Protein AF-A0A9W4WIU9-F1 (afdb_monomer)

Radius of gyration: 21.96 Å; Cα contacts (8 Å, |Δi|>4): 233; chains: 1; bounding box: 48×46×61 Å

Sequence (203 aa):
MKDLDLSEYPNLTKIDLGHNSRLTSLKLAHSNRITCISLFDTGIDNFSFMADTPYIQTIWFPQTGDIIDYNSGKVYIAKALRESCQENYKVRTIVRYCPAGNSIFTKPNPAETIDDQQSQINELSNISFPNNPYFIKLKRTLETQKQIVKSNETPQRYILNGKMEAYQTILSSSLADVELQHILNKQTEVLDLKEYLENLKLI

Secondary structure (DSSP, 8-state):
--EEE-TT-TT--EEE-TT-TT--EEE----S---EEE-TT------GGGGG-TT--EEE---GGGTSTHHHHHHHHHHHHHHHHTTT-----EEEPPPPS--------HHHHHHHHHHHHHHHHHHH-TT-HHHHHHHHHHHHHHHHHH---HHHHHHHHHHHHHHHHHHHHHHHHHHHHHHHHHHHHHHHHHHHHHHHTT-

Foldseek 3Di:
DAEDEPQVPQPDQEEEPAQAQNHAYYHYAQHARHQYYEQANYNHLAPLNLLSHQHHAEYEHYQCCVVPNNVVRVVSVVVNCCVNQPPDHPHNYPHDYDDDDDDDDPPPLQLVVLVVVLVVLVVCCVPPPVPDVLSVLVNVLSVLVNVLSVDPDPVSNVVSVVVNVVSVVVNVVVVVVVVVVVVVVVVVVVVVVVVVVVVVVVD

Mean predicted aligned error: 16.09 Å

Structure (mmCIF, N/CA/C/O backbone):
data_AF-A0A9W4WIU9-F1
#
_entry.id   AF-A0A9W4WIU9-F1
#
loop_
_atom_site.group_PDB
_atom_site.id
_atom_site.type_symbol
_atom_site.label_atom_id
_atom_site.label_alt_id
_atom_site.label_comp_id
_atom_site.label_asym_id
_atom_site.label_entity_id
_atom_site.label_seq_id
_atom_site.pdbx_PDB_ins_code
_atom_site.Cartn_x
_atom_site.Cartn_y
_atom_site.Cartn_z
_atom_site.occupancy
_atom_site.B_iso_or_equiv
_atom_site.auth_seq_id
_atom_site.auth_comp_id
_atom_site.auth_asym_id
_atom_site.auth_atom_id
_atom_site.pdbx_PDB_model_num
ATOM 1 N N . MET A 1 1 ? -11.516 -22.795 -3.942 1.00 80.00 1 MET A N 1
ATOM 2 C CA . MET A 1 1 ? -12.222 -22.167 -2.810 1.00 80.00 1 MET A CA 1
ATOM 3 C C . MET A 1 1 ? -12.649 -20.784 -3.265 1.00 80.00 1 MET A C 1
ATOM 5 O O . MET A 1 1 ? -11.819 -20.152 -3.900 1.00 80.00 1 MET A O 1
ATOM 9 N N . LYS A 1 2 ? -13.914 -20.389 -3.065 1.00 92.06 2 LYS A N 1
ATOM 10 C CA . LYS A 1 2 ? -14.423 -19.063 -3.476 1.00 92.06 2 LYS A CA 1
ATOM 11 C C . LYS A 1 2 ? -14.392 -18.055 -2.336 1.00 92.06 2 LYS A C 1
ATOM 13 O O . LYS A 1 2 ? -13.966 -16.925 -2.532 1.00 92.06 2 LYS A O 1
ATOM 18 N N . ASP A 1 3 ? -14.748 -18.516 -1.148 1.00 95.38 3 ASP A N 1
ATOM 19 C CA . ASP A 1 3 ? -14.830 -17.705 0.055 1.00 95.38 3 ASP A CA 1
ATOM 20 C C . ASP A 1 3 ? -13.914 -18.305 1.118 1.00 95.38 3 ASP A C 1
ATOM 22 O O . ASP A 1 3 ? -13.868 -19.529 1.282 1.00 95.38 3 ASP A O 1
ATOM 26 N N . LEU A 1 4 ? -13.172 -17.449 1.814 1.00 95.88 4 LEU A N 1
ATOM 27 C CA . LEU A 1 4 ? -12.332 -17.828 2.942 1.00 95.88 4 LEU A CA 1
ATOM 28 C C . LEU A 1 4 ? -12.675 -16.947 4.141 1.00 95.88 4 LEU A C 1
ATOM 30 O O . LEU A 1 4 ? -12.509 -15.729 4.086 1.00 95.88 4 LEU A O 1
ATOM 34 N N . ASP A 1 5 ? -13.129 -17.577 5.221 1.00 96.06 5 ASP A N 1
ATOM 35 C CA . ASP A 1 5 ? -13.357 -16.909 6.500 1.00 96.06 5 ASP A CA 1
ATOM 36 C C . ASP A 1 5 ? -12.226 -17.255 7.473 1.00 96.06 5 ASP A C 1
ATOM 38 O O . ASP A 1 5 ? -12.028 -18.419 7.827 1.00 96.06 5 ASP A O 1
ATOM 42 N N . LEU A 1 6 ? -11.462 -16.239 7.871 1.00 94.88 6 LEU A N 1
ATOM 43 C CA . LEU A 1 6 ? -10.401 -16.338 8.870 1.00 94.88 6 LEU A CA 1
ATOM 44 C C . LEU A 1 6 ? -10.780 -15.627 10.181 1.00 94.88 6 LEU A C 1
ATOM 46 O O . LEU A 1 6 ? -9.890 -15.317 10.977 1.00 94.88 6 LEU A O 1
ATOM 50 N N . SER A 1 7 ? -12.070 -15.358 10.430 1.00 94.44 7 SER A N 1
ATOM 51 C CA . SER A 1 7 ? -12.523 -14.657 11.642 1.00 94.44 7 SER A CA 1
ATOM 52 C C . SER A 1 7 ? -12.101 -15.338 12.943 1.00 94.44 7 SER A C 1
ATOM 54 O O . SER A 1 7 ? -11.782 -14.671 13.923 1.00 94.44 7 SER A O 1
ATOM 56 N N . GLU A 1 8 ? -12.011 -16.665 12.938 1.00 95.19 8 GLU A N 1
ATOM 57 C CA . GLU A 1 8 ? -11.659 -17.458 14.121 1.00 95.19 8 GLU A CA 1
ATOM 58 C C . GLU A 1 8 ? -10.149 -17.472 14.430 1.00 95.19 8 GLU A C 1
ATOM 60 O O . GLU A 1 8 ? -9.705 -18.131 15.371 1.00 95.19 8 GLU A O 1
ATOM 65 N N . TYR A 1 9 ? -9.335 -16.732 13.666 1.00 93.94 9 TYR A N 1
ATOM 66 C CA . TYR A 1 9 ? -7.878 -16.702 13.810 1.00 93.94 9 TYR A CA 1
ATOM 67 C C . TYR A 1 9 ? -7.349 -15.295 14.163 1.00 93.94 9 TYR A C 1
ATOM 69 O O . TYR A 1 9 ? -6.542 -14.724 13.423 1.00 93.94 9 TYR A O 1
ATOM 77 N N . PRO A 1 10 ? -7.710 -14.725 15.331 1.00 89.31 10 PRO A N 1
ATOM 78 C CA . PRO A 1 10 ? -7.363 -13.344 15.703 1.00 89.31 10 PRO A CA 1
ATOM 79 C C . PRO A 1 10 ? -5.851 -13.105 15.867 1.00 89.31 10 PRO A C 1
ATOM 81 O O . PRO A 1 10 ? -5.379 -11.968 15.858 1.00 89.31 10 PRO A O 1
ATOM 84 N N . ASN A 1 11 ? -5.075 -14.183 16.011 1.00 92.12 11 ASN A N 1
ATOM 85 C CA . ASN A 1 11 ? -3.631 -14.142 16.227 1.00 92.12 11 ASN A CA 1
ATOM 86 C C . ASN A 1 11 ? -2.795 -14.130 14.939 1.00 92.12 11 ASN A C 1
ATOM 88 O O . ASN A 1 11 ? -1.564 -14.128 15.029 1.00 92.12 11 ASN A O 1
ATOM 92 N N . LEU A 1 12 ? -3.426 -14.133 13.761 1.00 94.69 12 LEU A N 1
ATOM 93 C CA . LEU A 1 12 ? -2.707 -14.044 12.494 1.00 94.69 12 LEU A CA 1
ATOM 94 C C . LEU A 1 12 ? -1.930 -12.731 12.402 1.00 94.69 12 LEU A C 1
ATOM 96 O O . LEU A 1 12 ? -2.422 -11.655 12.732 1.00 94.69 12 LEU A O 1
ATOM 100 N N . THR A 1 13 ? -0.691 -12.832 11.934 1.00 93.44 13 THR A N 1
ATOM 101 C CA . THR A 1 13 ? 0.189 -11.675 11.717 1.00 93.44 13 THR A CA 1
ATOM 102 C C . THR A 1 13 ? 0.490 -11.446 10.242 1.00 93.44 13 THR A C 1
ATOM 104 O O . THR A 1 13 ? 0.769 -10.317 9.829 1.00 93.44 13 THR A O 1
ATOM 107 N N . LYS A 1 14 ? 0.425 -12.518 9.446 1.00 94.25 14 LYS A N 1
ATOM 108 C CA . LYS A 1 14 ? 0.669 -12.538 8.008 1.00 94.25 14 LYS A CA 1
ATOM 109 C C . LYS A 1 14 ? -0.327 -13.475 7.346 1.00 94.25 14 LYS A C 1
ATOM 111 O O . LYS A 1 14 ? -0.597 -14.551 7.875 1.00 94.25 14 LYS A O 1
ATOM 116 N N . ILE A 1 15 ? -0.830 -13.061 6.193 1.00 94.31 15 ILE A N 1
ATOM 117 C CA . ILE A 1 15 ? -1.754 -13.838 5.375 1.00 94.31 15 ILE A CA 1
ATOM 118 C C . ILE A 1 15 ? -1.176 -13.887 3.966 1.00 94.31 15 ILE A C 1
ATOM 120 O O . ILE A 1 15 ? -0.908 -12.841 3.376 1.00 94.31 15 ILE A O 1
ATOM 124 N N . ASP A 1 16 ? -0.968 -15.091 3.443 1.00 94.56 16 ASP A N 1
ATOM 125 C CA . ASP A 1 16 ? -0.573 -15.293 2.053 1.00 94.56 16 ASP A CA 1
ATOM 126 C C . ASP A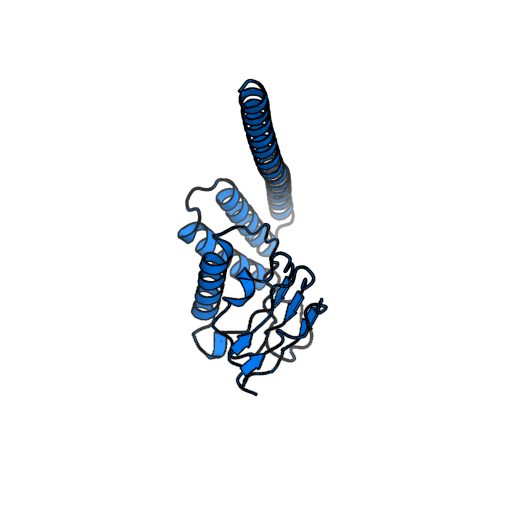 1 16 ? -1.620 -16.145 1.349 1.00 94.56 16 ASP A C 1
ATOM 128 O O . ASP A 1 16 ? -1.798 -17.324 1.653 1.00 94.56 16 ASP A O 1
ATOM 132 N N . LEU A 1 17 ? -2.355 -15.497 0.454 1.00 93.62 17 LEU A N 1
ATOM 133 C CA . LEU A 1 17 ? -3.398 -16.092 -0.370 1.00 93.62 17 LEU A CA 1
ATOM 134 C C . LEU A 1 17 ? -3.028 -15.993 -1.848 1.00 93.62 17 LEU A C 1
ATOM 136 O O . LEU A 1 17 ? -3.900 -16.158 -2.701 1.00 93.62 17 LEU A O 1
ATOM 140 N N . GLY A 1 18 ? -1.750 -15.747 -2.151 1.00 87.25 18 GLY A N 1
ATOM 141 C CA . GLY A 1 18 ? -1.246 -15.667 -3.511 1.00 87.25 18 GLY A CA 1
ATOM 142 C C . GLY A 1 18 ? -1.628 -16.888 -4.353 1.00 87.25 18 GLY A C 1
ATOM 143 O O . GLY A 1 18 ? -1.721 -18.002 -3.833 1.00 87.25 18 GLY A O 1
ATOM 144 N N . HIS A 1 19 ? -1.836 -16.682 -5.654 1.00 86.06 19 HIS A N 1
ATOM 145 C CA . HIS A 1 19 ? -2.128 -17.746 -6.627 1.00 86.06 19 HIS A CA 1
ATOM 146 C C . HIS A 1 19 ? -3.423 -18.527 -6.359 1.00 86.06 19 HIS A C 1
ATOM 148 O O . HIS A 1 19 ? -3.573 -19.682 -6.764 1.00 86.06 19 HIS A O 1
ATOM 154 N N . ASN A 1 20 ? -4.387 -17.896 -5.686 1.00 89.56 20 ASN A N 1
ATOM 155 C CA . ASN A 1 20 ? -5.725 -18.442 -5.494 1.00 89.56 20 ASN A CA 1
ATOM 156 C C . ASN A 1 20 ? -6.730 -17.715 -6.389 1.00 89.56 20 ASN A C 1
ATOM 158 O O . ASN A 1 20 ? -7.646 -17.058 -5.900 1.00 89.56 20 ASN A O 1
ATOM 162 N N . SER A 1 21 ? -6.615 -17.898 -7.705 1.00 87.75 21 SER A N 1
ATOM 163 C CA . SER A 1 21 ? -7.453 -17.216 -8.709 1.00 87.75 21 SER A CA 1
ATOM 164 C C . SER A 1 21 ? -8.958 -17.467 -8.553 1.00 87.75 21 SER A C 1
ATOM 166 O O . SER A 1 21 ? -9.791 -16.704 -9.031 1.00 87.75 21 SER A O 1
ATOM 168 N N . ARG A 1 22 ? -9.332 -18.544 -7.851 1.00 89.62 22 ARG A N 1
ATOM 169 C CA . ARG A 1 22 ? -10.729 -18.882 -7.545 1.00 89.62 22 ARG A CA 1
ATOM 170 C C . ARG A 1 22 ? -11.276 -18.178 -6.305 1.00 89.62 22 ARG A C 1
ATOM 172 O O . ARG A 1 22 ? -12.487 -18.239 -6.113 1.00 89.62 22 ARG A O 1
ATOM 179 N N . LEU A 1 23 ? -10.413 -17.602 -5.466 1.00 92.94 23 LEU A N 1
ATOM 180 C CA . LEU A 1 23 ? -10.790 -16.913 -4.237 1.00 92.94 23 LEU A CA 1
ATOM 181 C C . LEU A 1 23 ? -11.284 -15.511 -4.584 1.00 92.94 23 LEU A C 1
ATOM 183 O O . LEU A 1 23 ? -10.528 -14.710 -5.121 1.00 92.94 23 LEU A O 1
ATOM 187 N N . THR A 1 24 ? -12.544 -15.237 -4.276 1.00 91.38 24 THR A N 1
ATOM 188 C CA . THR A 1 24 ? -13.236 -13.981 -4.594 1.00 91.38 24 THR A CA 1
ATOM 189 C C . THR A 1 24 ? -13.646 -13.207 -3.348 1.00 91.38 24 THR A C 1
ATOM 191 O O . THR A 1 24 ? -13.974 -12.032 -3.440 1.00 91.38 24 THR A O 1
ATOM 194 N N . SER A 1 25 ? -13.623 -13.844 -2.175 1.00 92.62 25 SER A N 1
ATOM 195 C CA . SER A 1 25 ? -14.010 -13.222 -0.910 1.00 92.62 25 SER A CA 1
ATOM 196 C C . SER A 1 25 ? -13.074 -13.639 0.219 1.00 92.62 25 SER A C 1
ATOM 198 O O . SER A 1 25 ? -12.739 -14.819 0.365 1.00 92.62 25 SER A O 1
ATOM 200 N N . LEU A 1 26 ? -12.677 -12.660 1.030 1.00 94.19 26 LEU A N 1
ATOM 201 C CA . LEU A 1 26 ? -11.892 -12.842 2.243 1.00 94.19 26 LEU A CA 1
ATOM 202 C C . LEU A 1 26 ? -12.586 -12.120 3.391 1.00 94.19 26 LEU A C 1
ATOM 204 O O . LEU A 1 26 ? -12.799 -10.909 3.335 1.00 94.19 26 LEU A O 1
ATOM 208 N N . LYS A 1 27 ? -12.878 -12.861 4.456 1.00 94.62 27 LYS A N 1
ATOM 209 C CA . LYS A 1 27 ? -13.379 -12.304 5.706 1.00 94.62 27 LYS A CA 1
ATOM 210 C C . LYS A 1 27 ? -12.324 -12.464 6.789 1.00 94.62 27 LYS A C 1
ATOM 212 O O . LYS A 1 27 ? -11.775 -13.546 6.985 1.00 94.62 27 LYS A O 1
ATOM 217 N N . LEU A 1 28 ? -12.029 -11.363 7.469 1.00 92.50 28 LEU A N 1
ATOM 218 C CA . LEU A 1 28 ? -11.101 -11.300 8.592 1.00 92.50 28 LEU A CA 1
ATOM 219 C C . LEU A 1 28 ? -11.876 -10.824 9.817 1.00 92.50 28 LEU A C 1
ATOM 221 O O . LEU A 1 28 ? -12.809 -10.034 9.693 1.00 92.50 28 LEU A O 1
ATOM 225 N N . ALA A 1 29 ? -11.494 -11.295 11.000 1.00 87.81 29 ALA A N 1
ATOM 226 C CA . ALA A 1 29 ? -11.927 -10.645 12.228 1.00 87.81 29 ALA A CA 1
ATOM 227 C C . ALA A 1 29 ? -11.155 -9.343 12.423 1.00 87.81 29 ALA A C 1
ATOM 229 O O . ALA A 1 29 ? -10.060 -9.166 11.877 1.00 87.81 29 ALA A O 1
ATOM 230 N N . HIS A 1 30 ? -11.698 -8.481 13.283 1.00 88.19 30 HIS A N 1
ATOM 231 C CA . HIS A 1 30 ? -10.956 -7.345 13.795 1.00 88.19 30 HIS A CA 1
ATOM 232 C C . HIS A 1 30 ? -9.607 -7.814 14.346 1.00 88.19 30 HIS A C 1
ATOM 234 O O . HIS A 1 30 ? -9.548 -8.603 15.294 1.00 88.19 30 HIS A O 1
ATOM 240 N N . SER A 1 31 ? -8.516 -7.357 13.735 1.00 85.94 31 SER A N 1
ATOM 241 C CA . SER A 1 31 ? -7.174 -7.777 14.121 1.00 85.94 31 SER A CA 1
ATOM 242 C C . SER A 1 31 ? -6.214 -6.609 14.098 1.00 85.94 31 SER A C 1
ATOM 244 O O . SER A 1 31 ? -5.983 -5.961 13.077 1.00 85.94 31 SER A O 1
ATOM 246 N N . ASN A 1 32 ? -5.572 -6.399 15.242 1.00 87.56 32 ASN A N 1
ATOM 247 C CA . ASN A 1 32 ? -4.504 -5.426 15.386 1.00 87.56 32 ASN A CA 1
ATOM 248 C C . ASN A 1 32 ? -3.105 -6.000 15.096 1.00 87.56 32 ASN A C 1
ATOM 250 O O . ASN A 1 32 ? -2.107 -5.302 15.264 1.00 87.56 32 ASN A O 1
ATOM 254 N N . ARG A 1 33 ? -3.016 -7.276 14.696 1.00 89.56 33 ARG A N 1
ATOM 255 C CA . ARG A 1 33 ? -1.741 -7.998 14.551 1.00 89.56 33 ARG A CA 1
ATOM 256 C C . ARG A 1 33 ? -1.345 -8.247 13.102 1.00 89.56 33 ARG A C 1
ATOM 258 O O . ARG A 1 33 ? -0.163 -8.476 12.836 1.00 89.56 33 ARG A O 1
ATOM 265 N N . ILE A 1 34 ? -2.304 -8.214 12.178 1.00 92.94 34 ILE A N 1
ATOM 266 C CA . ILE A 1 34 ? -2.042 -8.432 10.757 1.00 92.94 34 ILE A 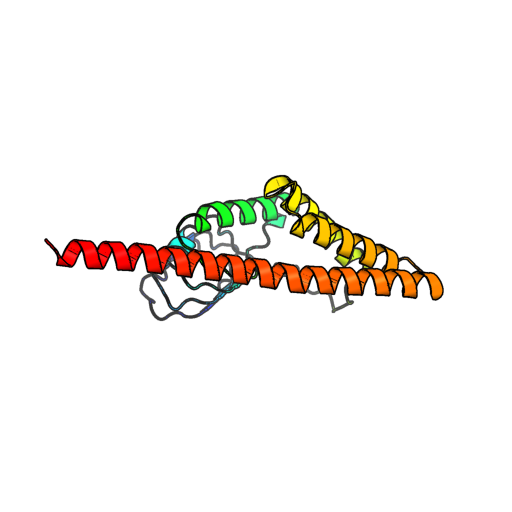CA 1
ATOM 267 C C . ILE A 1 34 ? -1.263 -7.236 10.215 1.00 92.94 34 ILE A C 1
ATOM 269 O O . ILE A 1 34 ? -1.752 -6.111 10.187 1.00 92.94 34 ILE A O 1
ATOM 273 N N . THR A 1 35 ? -0.037 -7.498 9.773 1.00 89.69 35 THR A N 1
ATOM 274 C CA . THR A 1 35 ? 0.865 -6.475 9.221 1.00 89.69 35 THR A CA 1
ATOM 275 C C . THR A 1 35 ? 1.111 -6.656 7.726 1.00 89.69 35 THR A C 1
ATOM 277 O O . THR A 1 35 ? 1.501 -5.702 7.052 1.00 89.69 35 THR A O 1
ATOM 280 N N . CYS A 1 36 ? 0.867 -7.857 7.193 1.00 90.38 36 CYS A N 1
ATOM 281 C CA . CYS A 1 36 ? 1.107 -8.195 5.794 1.00 90.38 36 CYS A CA 1
ATOM 282 C C . CYS A 1 36 ? -0.010 -9.082 5.236 1.00 90.38 36 CYS A C 1
ATOM 284 O O . CYS A 1 36 ? -0.328 -10.112 5.838 1.00 90.38 36 CYS A O 1
ATOM 286 N N . ILE A 1 37 ? -0.544 -8.712 4.070 1.00 92.56 37 ILE A N 1
ATOM 287 C CA . ILE A 1 37 ? -1.484 -9.534 3.302 1.00 92.56 37 ILE A CA 1
ATOM 288 C C . ILE A 1 37 ? -1.005 -9.634 1.851 1.00 92.56 37 ILE A C 1
ATOM 290 O O . ILE A 1 37 ? -0.752 -8.621 1.198 1.00 92.56 37 ILE A O 1
ATOM 294 N N . SER A 1 38 ? -0.885 -10.856 1.342 1.00 92.06 38 SER A N 1
ATOM 295 C CA . SER A 1 38 ? -0.623 -11.138 -0.068 1.00 92.06 38 SER A CA 1
ATOM 296 C C . SER A 1 38 ? -1.883 -11.683 -0.735 1.00 92.06 38 SER A C 1
ATOM 298 O O . SER A 1 38 ? -2.394 -12.727 -0.336 1.00 92.06 38 SER A O 1
ATOM 300 N N . LEU A 1 39 ? -2.392 -10.947 -1.726 1.00 89.88 39 LEU A N 1
ATOM 301 C CA . LEU A 1 39 ? -3.595 -11.247 -2.514 1.00 89.88 39 LEU A CA 1
ATOM 302 C C . LEU A 1 39 ? -3.279 -11.346 -4.015 1.00 89.88 39 LEU A C 1
ATOM 304 O O . LEU A 1 39 ? -4.178 -11.218 -4.847 1.00 89.88 39 LEU A O 1
ATOM 308 N N . PHE A 1 40 ? -2.005 -11.522 -4.377 1.00 85.31 40 PHE A N 1
ATOM 309 C CA . PHE A 1 40 ? -1.591 -11.636 -5.773 1.00 85.31 40 PHE A CA 1
ATOM 310 C C . PHE A 1 40 ? -2.327 -12.793 -6.468 1.00 85.31 40 PHE A C 1
ATOM 312 O O . PHE A 1 40 ? -2.440 -13.873 -5.896 1.00 85.31 40 PHE A O 1
ATOM 319 N N . ASP A 1 41 ? -2.801 -12.588 -7.701 1.00 84.56 41 ASP A N 1
ATOM 320 C CA . ASP A 1 41 ? -3.507 -13.625 -8.475 1.00 84.56 41 ASP A CA 1
ATOM 321 C C . ASP A 1 41 ? -4.705 -14.235 -7.706 1.00 84.56 41 ASP A C 1
ATOM 323 O O . ASP A 1 41 ? -4.908 -15.447 -7.644 1.00 84.56 41 ASP A O 1
ATOM 327 N N . THR A 1 42 ? -5.482 -13.364 -7.053 1.00 88.56 42 THR A N 1
ATOM 328 C CA . THR A 1 42 ? -6.805 -13.672 -6.491 1.00 88.56 42 THR A CA 1
ATOM 329 C C . THR A 1 42 ? -7.886 -12.924 -7.269 1.00 88.56 42 THR A C 1
ATOM 331 O O . THR A 1 42 ? -7.609 -11.930 -7.937 1.00 88.56 42 THR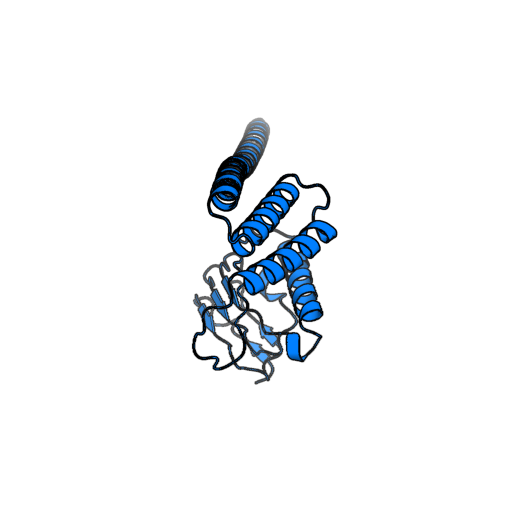 A O 1
ATOM 334 N N . GLY A 1 43 ? -9.130 -13.386 -7.169 1.00 86.19 43 GLY A N 1
ATOM 335 C CA . GLY A 1 43 ? -10.306 -12.696 -7.701 1.00 86.19 43 GLY A CA 1
ATOM 336 C C . GLY A 1 43 ? -10.980 -11.768 -6.687 1.00 86.19 43 GLY A C 1
ATOM 337 O O . GLY A 1 43 ? -12.155 -11.463 -6.857 1.00 86.19 43 GLY A O 1
ATOM 338 N N . ILE A 1 44 ? -10.293 -11.389 -5.602 1.00 87.81 44 ILE A N 1
ATOM 339 C CA . ILE A 1 44 ? -10.843 -10.502 -4.570 1.00 87.81 44 ILE A CA 1
ATOM 340 C C . ILE A 1 44 ? -10.869 -9.071 -5.107 1.00 87.81 44 ILE A C 1
ATOM 342 O O . ILE A 1 44 ? -9.828 -8.495 -5.426 1.00 87.81 44 ILE A O 1
ATOM 346 N N . ASP A 1 45 ? -12.064 -8.497 -5.162 1.00 83.69 45 ASP A N 1
ATOM 347 C CA . ASP A 1 45 ? -12.324 -7.129 -5.604 1.00 83.69 45 ASP A CA 1
ATOM 348 C C . ASP A 1 45 ? -12.847 -6.236 -4.459 1.00 83.69 45 ASP A C 1
ATOM 350 O O . ASP A 1 45 ? -12.613 -5.028 -4.443 1.00 83.69 45 ASP A O 1
ATOM 354 N N . ASN A 1 46 ? -13.460 -6.831 -3.435 1.00 84.94 46 ASN A N 1
ATOM 355 C CA . ASN A 1 46 ? -13.898 -6.146 -2.227 1.00 84.94 46 ASN A CA 1
ATOM 356 C C . ASN A 1 46 ? -12.824 -6.171 -1.123 1.00 84.94 46 ASN A C 1
ATOM 358 O O . ASN A 1 46 ? -12.445 -7.228 -0.615 1.00 84.94 46 ASN A O 1
ATOM 362 N N . PHE A 1 47 ? -12.386 -4.983 -0.701 1.00 87.00 47 PHE A N 1
ATOM 363 C CA . PHE A 1 47 ? -11.370 -4.788 0.336 1.00 87.00 47 PHE A CA 1
ATOM 364 C C . PHE A 1 47 ? -11.932 -4.239 1.657 1.00 87.00 47 PHE A C 1
ATOM 366 O O . PHE A 1 47 ? -11.181 -3.696 2.464 1.00 87.00 47 PHE A O 1
ATOM 373 N N . SER A 1 48 ? -13.234 -4.394 1.922 1.00 85.81 48 SER A N 1
ATOM 374 C CA . SER A 1 48 ? -13.873 -3.879 3.144 1.00 85.81 48 SER A CA 1
ATOM 375 C C . SER A 1 48 ? -13.244 -4.410 4.436 1.00 85.81 48 SER A C 1
ATOM 377 O O . SER A 1 48 ? -13.251 -3.709 5.444 1.00 85.81 48 SER A O 1
ATOM 379 N N . PHE A 1 49 ? -12.634 -5.604 4.406 1.00 87.06 49 PHE A N 1
ATOM 380 C CA . PHE A 1 49 ? -11.895 -6.165 5.546 1.00 87.06 49 PHE A CA 1
ATOM 381 C C . PHE A 1 49 ? -10.756 -5.251 6.024 1.00 87.06 49 PHE A C 1
ATOM 383 O O . PHE A 1 49 ? -10.318 -5.373 7.165 1.00 87.06 49 PHE A O 1
ATOM 390 N N . MET A 1 50 ? -10.267 -4.336 5.176 1.00 86.62 50 MET A N 1
ATOM 391 C CA . MET A 1 50 ? -9.216 -3.397 5.556 1.00 86.62 50 MET A CA 1
ATOM 392 C C . MET A 1 50 ? -9.651 -2.490 6.705 1.00 86.62 50 MET A C 1
ATOM 394 O O . MET A 1 50 ? -8.803 -2.160 7.529 1.00 86.62 50 MET A O 1
ATOM 398 N N . ALA A 1 51 ? -10.943 -2.150 6.802 1.00 83.38 51 ALA A N 1
ATOM 399 C CA . ALA A 1 51 ? -11.489 -1.324 7.878 1.00 83.38 51 ALA A CA 1
ATOM 400 C C . ALA A 1 51 ? -11.316 -1.971 9.264 1.00 83.38 51 ALA A C 1
ATOM 402 O O . ALA A 1 51 ? -11.093 -1.269 10.252 1.00 83.38 51 ALA A O 1
ATOM 403 N N . ASP A 1 52 ? -11.308 -3.304 9.318 1.00 84.94 52 ASP A N 1
ATOM 404 C CA . ASP A 1 52 ? -11.171 -4.094 10.543 1.00 84.94 52 ASP A CA 1
ATOM 405 C C . ASP A 1 52 ? -9.710 -4.427 10.898 1.00 84.94 52 ASP A C 1
ATOM 407 O O . ASP A 1 52 ? -9.435 -5.072 11.913 1.00 84.94 52 ASP A O 1
ATOM 411 N N . THR A 1 53 ? -8.743 -3.977 10.092 1.00 87.12 53 THR A N 1
ATOM 412 C CA . THR A 1 53 ? -7.322 -4.338 10.234 1.00 87.12 53 THR A CA 1
ATOM 413 C C . THR A 1 53 ? -6.390 -3.111 10.284 1.00 87.12 53 THR A C 1
ATOM 415 O O . THR A 1 53 ? -5.600 -2.893 9.360 1.00 87.12 53 THR A O 1
ATOM 418 N N . PRO A 1 54 ? -6.414 -2.324 11.388 1.00 83.38 54 PRO A N 1
ATOM 419 C CA . PRO A 1 54 ? -5.765 -1.006 11.531 1.00 83.38 54 PRO A CA 1
ATOM 420 C C . PRO A 1 54 ? -4.276 -0.907 11.213 1.00 83.38 54 PRO A C 1
ATOM 422 O O . PRO A 1 54 ? -3.763 0.176 10.925 1.00 83.38 54 PRO A O 1
ATOM 425 N N . TYR A 1 55 ? -3.568 -2.029 11.283 1.00 85.88 55 TYR A N 1
ATOM 426 C CA . TYR A 1 55 ? -2.110 -2.060 11.307 1.00 85.88 55 TYR A CA 1
ATOM 427 C C . TYR A 1 55 ? -1.488 -2.756 10.101 1.00 85.88 55 TYR A C 1
ATOM 429 O O . TYR A 1 55 ? -0.298 -3.081 10.142 1.00 85.88 55 TYR A O 1
ATOM 437 N N . ILE A 1 56 ? -2.243 -2.960 9.017 1.00 86.00 56 ILE A N 1
ATOM 438 C CA . ILE A 1 56 ? -1.638 -3.472 7.790 1.00 86.00 56 ILE A CA 1
ATOM 439 C C . ILE A 1 56 ? -0.606 -2.464 7.270 1.00 86.00 56 ILE A C 1
ATOM 441 O O . ILE A 1 56 ? -0.898 -1.293 7.034 1.00 86.00 56 ILE A O 1
ATOM 445 N N . GLN A 1 57 ? 0.621 -2.944 7.079 1.00 84.69 57 GLN A N 1
ATOM 446 C CA . GLN A 1 57 ? 1.747 -2.161 6.568 1.00 84.69 57 GLN A CA 1
ATOM 447 C C . GLN A 1 57 ? 2.024 -2.475 5.098 1.00 84.69 57 GLN A C 1
ATOM 449 O O . GLN A 1 57 ? 2.499 -1.628 4.347 1.00 84.69 57 GLN A O 1
ATOM 454 N N . THR A 1 58 ? 1.793 -3.718 4.673 1.00 83.19 58 THR A N 1
ATOM 455 C CA . THR A 1 58 ? 2.078 -4.162 3.304 1.00 83.19 58 THR A CA 1
ATOM 456 C C . THR A 1 58 ? 0.912 -4.964 2.750 1.00 83.19 58 THR A C 1
ATOM 458 O O . THR A 1 58 ? 0.468 -5.927 3.376 1.00 83.19 58 THR A O 1
ATOM 461 N N . ILE A 1 59 ? 0.456 -4.582 1.555 1.00 86.44 59 ILE A N 1
ATOM 462 C CA . ILE A 1 59 ? -0.539 -5.329 0.786 1.00 86.44 59 ILE A CA 1
ATOM 463 C C . ILE A 1 59 ? 0.001 -5.563 -0.617 1.00 86.44 59 ILE A C 1
ATOM 465 O O . ILE A 1 59 ? 0.415 -4.622 -1.301 1.00 86.44 59 ILE A O 1
ATOM 469 N N . TRP A 1 60 ? -0.022 -6.824 -1.035 1.00 85.88 60 TRP A N 1
ATOM 470 C CA . TRP A 1 60 ? 0.254 -7.226 -2.409 1.00 85.88 60 TRP A CA 1
ATOM 471 C C . TRP A 1 60 ? -1.085 -7.456 -3.089 1.00 85.88 60 TRP A C 1
ATOM 473 O O . TRP A 1 60 ? -1.804 -8.386 -2.732 1.00 85.88 60 TRP A O 1
ATOM 483 N N . PHE A 1 61 ? -1.446 -6.580 -4.019 1.00 82.69 61 PHE A N 1
ATOM 484 C CA . PHE A 1 61 ? -2.735 -6.656 -4.695 1.00 82.69 61 PHE A CA 1
ATOM 485 C C . PHE A 1 61 ? -2.721 -7.678 -5.836 1.00 82.69 61 PHE A C 1
ATOM 487 O O . PHE A 1 61 ? -1.654 -7.943 -6.407 1.00 82.69 61 PHE A O 1
ATOM 494 N N . PRO A 1 62 ? -3.893 -8.233 -6.196 1.00 72.25 62 PRO A N 1
ATOM 495 C CA . PRO A 1 62 ? -4.030 -9.010 -7.415 1.00 72.25 62 PRO A CA 1
ATOM 496 C C . PRO A 1 62 ? -3.608 -8.177 -8.624 1.00 72.25 62 PRO A C 1
ATOM 498 O O . PRO A 1 62 ? -3.833 -6.966 -8.691 1.00 72.25 62 PRO A O 1
ATOM 501 N N . GLN A 1 63 ? -2.978 -8.838 -9.592 1.00 68.69 63 GLN A N 1
ATOM 502 C CA . GLN A 1 63 ? -2.687 -8.236 -10.881 1.00 68.69 63 GLN A CA 1
ATOM 503 C C . GLN A 1 63 ? -4.003 -8.171 -11.659 1.00 68.69 63 GLN A C 1
ATOM 505 O O . GLN A 1 63 ? -4.368 -9.084 -12.384 1.00 68.69 63 GLN A O 1
ATOM 510 N N . THR A 1 64 ? -4.751 -7.086 -11.476 1.00 57.91 64 THR A N 1
ATOM 511 C CA . THR A 1 64 ? -6.065 -6.876 -12.107 1.00 57.91 64 THR A CA 1
ATOM 512 C C . THR A 1 64 ? -6.004 -6.725 -13.628 1.00 57.91 64 THR A C 1
ATOM 5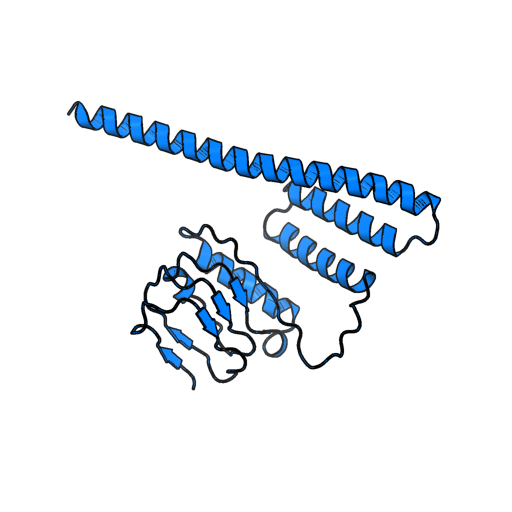14 O O . THR A 1 64 ? -7.053 -6.720 -14.265 1.00 57.91 64 THR A O 1
ATOM 517 N N . GLY A 1 65 ? -4.799 -6.649 -14.208 1.00 50.03 65 GLY A N 1
ATOM 518 C CA . GLY A 1 65 ? -4.572 -6.445 -15.640 1.00 50.03 65 GLY A CA 1
ATOM 519 C C . GLY A 1 65 ? -5.176 -7.508 -16.561 1.00 50.03 65 GLY A C 1
ATOM 520 O O . GLY A 1 65 ? -5.382 -7.208 -17.732 1.00 50.03 65 GLY A O 1
ATOM 521 N N . ASP A 1 66 ? -5.519 -8.690 -16.041 1.00 47.34 66 ASP A N 1
ATOM 522 C CA . ASP A 1 66 ? -6.183 -9.742 -16.825 1.00 47.34 66 ASP A CA 1
ATOM 523 C C . ASP A 1 66 ? -7.721 -9.604 -16.844 1.00 47.34 66 ASP A C 1
ATOM 525 O O . ASP A 1 66 ? -8.382 -10.170 -17.713 1.00 47.34 66 ASP A O 1
ATOM 529 N N . ILE A 1 67 ? -8.311 -8.849 -15.906 1.00 53.06 67 ILE A N 1
ATOM 530 C CA . ILE A 1 67 ? -9.775 -8.711 -15.739 1.00 53.06 67 ILE A CA 1
ATOM 531 C C . ILE A 1 67 ? -10.282 -7.391 -16.338 1.00 53.06 67 ILE A C 1
ATOM 533 O O . ILE A 1 67 ? -11.376 -7.313 -16.893 1.00 53.06 67 ILE A O 1
ATOM 537 N N . ILE A 1 68 ? -9.474 -6.344 -16.231 1.00 53.25 68 ILE A N 1
ATOM 538 C CA . ILE A 1 68 ? -9.720 -4.994 -16.732 1.00 53.25 68 ILE A CA 1
ATOM 539 C C . ILE A 1 68 ? -8.342 -4.474 -17.112 1.00 53.25 68 ILE A C 1
ATOM 541 O O . ILE A 1 68 ? -7.443 -4.575 -16.283 1.00 53.25 68 ILE A O 1
ATOM 545 N N . ASP A 1 69 ? -8.179 -3.973 -18.342 1.00 64.00 69 ASP A N 1
ATOM 546 C CA . ASP A 1 69 ? -6.929 -3.406 -18.883 1.00 64.00 69 ASP A CA 1
ATOM 547 C C . ASP A 1 69 ? -5.988 -2.861 -17.787 1.00 64.00 69 ASP A C 1
ATOM 549 O O . ASP A 1 69 ? -6.440 -2.170 -16.875 1.00 64.00 69 ASP A O 1
ATOM 553 N N . TYR A 1 70 ? -4.688 -3.157 -17.870 1.00 59.12 70 TYR A N 1
ATOM 554 C CA . TYR A 1 70 ? -3.679 -2.923 -16.825 1.00 59.12 70 TYR A CA 1
ATOM 555 C C . TYR A 1 70 ? -3.801 -1.568 -16.099 1.00 59.12 70 TYR A C 1
ATOM 557 O O . TYR A 1 70 ? -3.651 -1.500 -14.875 1.00 59.12 70 TYR A O 1
ATOM 565 N N . ASN A 1 71 ? -4.128 -0.496 -16.825 1.00 61.56 71 ASN A N 1
ATOM 566 C CA . ASN A 1 71 ? -4.340 0.837 -16.253 1.00 61.56 71 ASN A CA 1
ATOM 567 C C . ASN A 1 71 ? -5.643 0.940 -15.438 1.00 61.56 71 ASN A C 1
ATOM 569 O O . ASN A 1 71 ? -5.656 1.491 -14.336 1.00 61.56 71 ASN A O 1
ATOM 573 N N . SER A 1 72 ? -6.725 0.341 -15.927 1.00 63.28 72 SER A N 1
ATOM 574 C CA . SER A 1 72 ? -8.026 0.258 -15.249 1.00 63.28 72 SER A CA 1
ATOM 575 C C . SER A 1 72 ? -7.941 -0.521 -13.931 1.00 63.28 72 SER A C 1
ATOM 577 O O . SER A 1 72 ? -8.548 -0.123 -12.934 1.00 63.28 72 SER A O 1
ATOM 579 N N . GLY A 1 73 ? -7.129 -1.583 -13.888 1.00 66.88 73 GLY A N 1
ATOM 580 C CA . GLY A 1 73 ? -6.877 -2.356 -12.671 1.00 66.88 73 GLY A CA 1
ATOM 581 C C . GLY A 1 73 ? -6.216 -1.544 -11.549 1.00 66.88 73 GLY A C 1
ATOM 582 O O . GLY A 1 73 ? -6.622 -1.639 -10.387 1.00 66.88 73 GLY A O 1
ATOM 583 N N . LYS A 1 74 ? -5.248 -0.683 -11.891 1.00 64.88 74 LYS A N 1
ATOM 584 C CA . LYS A 1 74 ? -4.596 0.223 -10.927 1.00 64.88 74 LYS A CA 1
ATOM 585 C C . LYS A 1 74 ? -5.553 1.284 -10.394 1.00 64.88 74 LYS A C 1
ATOM 587 O O . LYS A 1 74 ? -5.569 1.539 -9.190 1.00 64.88 74 LYS A O 1
ATOM 592 N N . VAL A 1 75 ? -6.360 1.885 -11.273 1.00 65.06 75 VAL A N 1
ATOM 593 C CA . VAL A 1 75 ? -7.359 2.900 -10.896 1.00 65.06 75 VAL A CA 1
ATOM 594 C C . VAL A 1 75 ? -8.398 2.310 -9.943 1.00 65.06 75 VAL A C 1
ATOM 596 O O . VAL A 1 75 ? -8.747 2.947 -8.948 1.00 65.06 75 VAL A O 1
ATOM 599 N N . TYR A 1 76 ? -8.842 1.077 -10.199 1.00 69.75 76 TYR A N 1
ATOM 600 C CA . TYR A 1 76 ? -9.764 0.361 -9.323 1.00 69.75 76 TYR A CA 1
ATOM 601 C C . TYR A 1 76 ? -9.181 0.149 -7.920 1.00 69.75 76 TYR A C 1
ATOM 603 O O . TYR A 1 76 ? -9.798 0.547 -6.933 1.00 69.75 76 TYR A O 1
ATOM 611 N N . ILE A 1 77 ? -7.959 -0.391 -7.827 1.00 71.69 77 ILE A N 1
ATOM 612 C CA . ILE A 1 77 ? -7.274 -0.616 -6.543 1.00 71.69 77 ILE A CA 1
ATOM 613 C C . ILE A 1 77 ? -7.074 0.705 -5.791 1.00 71.69 77 ILE A C 1
ATOM 615 O O . ILE A 1 77 ? -7.332 0.781 -4.591 1.00 71.69 77 ILE A O 1
ATOM 619 N N . ALA A 1 78 ? -6.657 1.767 -6.485 1.00 68.94 78 ALA A N 1
ATOM 620 C CA . ALA A 1 78 ? -6.466 3.083 -5.881 1.00 68.94 78 ALA A CA 1
ATOM 621 C C . ALA A 1 78 ? -7.778 3.671 -5.335 1.00 68.94 78 ALA A C 1
ATOM 623 O O . ALA A 1 78 ? -7.783 4.275 -4.260 1.00 68.94 78 ALA A O 1
ATOM 624 N N . LYS A 1 79 ? -8.892 3.484 -6.053 1.00 70.25 79 LYS A N 1
ATOM 625 C CA . LYS A 1 79 ? -10.223 3.908 -5.608 1.00 70.25 79 LYS A CA 1
ATOM 626 C C . LYS A 1 79 ? -10.685 3.107 -4.390 1.00 70.25 79 LYS A C 1
ATOM 628 O O . LYS A 1 79 ? -11.076 3.717 -3.400 1.00 70.25 79 LYS A O 1
ATOM 633 N N . ALA A 1 80 ? -10.566 1.781 -4.429 1.00 68.75 80 ALA A N 1
ATOM 634 C CA . ALA A 1 80 ? -10.955 0.922 -3.315 1.00 68.75 80 ALA A CA 1
ATOM 635 C C . ALA A 1 80 ? -10.130 1.217 -2.052 1.00 68.75 80 ALA A C 1
ATOM 637 O O . ALA A 1 80 ? -10.682 1.325 -0.959 1.00 68.75 80 ALA A O 1
ATOM 638 N N . LEU A 1 81 ? -8.821 1.448 -2.201 1.00 72.69 81 LEU A N 1
ATOM 639 C CA . LEU A 1 81 ? -7.958 1.918 -1.115 1.00 72.69 81 LEU A CA 1
ATOM 640 C C . LEU A 1 81 ? -8.421 3.267 -0.560 1.00 72.69 81 LEU A C 1
ATOM 642 O O . LEU A 1 81 ? -8.505 3.434 0.651 1.00 72.69 81 LEU A O 1
ATOM 646 N N . ARG A 1 82 ? -8.739 4.233 -1.431 1.00 70.25 82 ARG A N 1
ATOM 647 C CA . ARG A 1 82 ? -9.217 5.556 -1.009 1.00 70.25 82 ARG A CA 1
ATOM 648 C C . ARG A 1 82 ? -10.496 5.447 -0.182 1.00 70.25 82 ARG A C 1
ATOM 650 O O . ARG A 1 82 ? -10.567 6.065 0.872 1.00 70.25 82 ARG A O 1
ATOM 657 N N . GLU A 1 83 ? -11.470 4.676 -0.650 1.00 67.44 83 GLU A N 1
ATOM 658 C CA . GLU A 1 83 ? -12.755 4.485 0.033 1.00 67.44 83 GLU A CA 1
ATOM 659 C C . GLU A 1 83 ? -12.577 3.746 1.368 1.00 67.44 83 GLU A C 1
ATOM 661 O O . GLU A 1 83 ? -13.177 4.127 2.367 1.00 67.44 83 GLU A O 1
ATOM 666 N N . SER A 1 84 ? -11.672 2.764 1.423 1.00 64.19 84 SER A N 1
ATOM 667 C CA . SER A 1 84 ? -11.405 1.977 2.638 1.00 64.19 84 SER A CA 1
ATOM 668 C C . SER A 1 84 ? -10.569 2.728 3.687 1.00 64.19 84 SER A C 1
ATOM 670 O O . SER A 1 84 ? -10.647 2.428 4.875 1.00 64.19 84 SER A O 1
ATOM 672 N N . CYS A 1 85 ? -9.743 3.697 3.275 1.00 62.38 85 CYS A N 1
ATOM 673 C CA . CYS A 1 85 ? -8.817 4.414 4.161 1.00 62.38 85 CYS A CA 1
ATOM 674 C C . CYS A 1 85 ? -9.343 5.761 4.690 1.00 62.38 85 CYS A C 1
ATOM 676 O O . CYS A 1 85 ? -8.656 6.379 5.506 1.00 62.38 85 CYS A O 1
ATOM 678 N N . GLN A 1 86 ? -10.518 6.231 4.252 1.00 57.41 86 GLN A N 1
ATOM 679 C CA . GLN A 1 86 ? -11.041 7.558 4.609 1.00 57.41 86 GLN A CA 1
ATOM 680 C C . GLN A 1 86 ? -11.370 7.743 6.097 1.00 57.41 86 GLN A C 1
ATOM 682 O O . GLN A 1 86 ? -11.470 8.889 6.529 1.00 57.41 86 GLN A O 1
ATOM 687 N N . GLU A 1 87 ? -11.476 6.673 6.894 1.00 51.78 87 GLU A N 1
ATOM 688 C CA . GLU A 1 87 ? -12.010 6.822 8.250 1.00 51.78 87 GLU A CA 1
ATOM 689 C C . GLU A 1 87 ? -11.011 6.913 9.409 1.00 51.78 87 GLU A C 1
ATOM 691 O O . GLU A 1 87 ? -11.396 7.543 10.379 1.00 51.78 87 GLU A O 1
ATOM 696 N N . ASN A 1 88 ? -9.771 6.387 9.394 1.00 49.47 88 ASN A N 1
ATOM 697 C CA . ASN A 1 88 ? -8.854 6.556 10.561 1.00 49.47 88 ASN A CA 1
ATOM 698 C C . ASN A 1 88 ? -7.408 6.022 10.406 1.00 49.47 88 ASN A C 1
ATOM 700 O O . ASN A 1 88 ? -6.723 5.725 11.389 1.00 49.47 88 ASN A O 1
ATOM 704 N N . TYR A 1 89 ? -6.897 5.859 9.188 1.00 53.53 89 TYR A N 1
ATOM 705 C CA . TYR A 1 89 ? -5.735 4.992 8.976 1.00 53.53 89 TYR A CA 1
ATOM 706 C C . TYR A 1 89 ? -4.400 5.739 8.776 1.00 53.53 89 TYR A C 1
ATOM 708 O O . TYR A 1 89 ? -4.199 6.455 7.798 1.00 53.53 89 TYR A O 1
ATOM 716 N N . LYS A 1 90 ? -3.417 5.487 9.663 1.00 52.75 90 LYS A N 1
ATOM 717 C CA . LYS A 1 90 ? -1.978 5.806 9.475 1.00 52.75 90 LYS A CA 1
ATOM 718 C C . LYS A 1 90 ? -1.321 4.808 8.513 1.00 52.75 90 LYS A C 1
ATOM 720 O O . LYS A 1 90 ? -0.358 4.116 8.848 1.00 52.75 90 LYS A O 1
ATOM 725 N N . VAL A 1 91 ? -1.870 4.686 7.318 1.00 50.97 91 VAL A N 1
ATOM 726 C CA . VAL A 1 91 ? -1.431 3.678 6.363 1.00 50.97 91 VAL A CA 1
ATOM 727 C C . VAL A 1 91 ? -0.169 4.148 5.638 1.00 50.97 91 VAL A C 1
ATOM 729 O O . VAL A 1 91 ? -0.214 4.926 4.692 1.00 50.97 91 VAL A O 1
ATOM 732 N N . ARG A 1 92 ? 0.990 3.627 6.061 1.00 51.66 92 ARG A N 1
ATOM 733 C CA . ARG A 1 92 ? 2.165 3.477 5.185 1.00 51.66 92 ARG A CA 1
ATOM 734 C C . ARG A 1 92 ? 1.976 2.205 4.346 1.00 51.66 92 ARG A C 1
ATOM 736 O O . ARG A 1 92 ? 2.787 1.294 4.445 1.00 51.66 92 ARG A O 1
ATOM 743 N N . THR A 1 93 ? 0.897 2.098 3.565 1.00 52.75 93 THR A N 1
ATOM 744 C CA . THR A 1 93 ? 0.730 0.939 2.671 1.00 52.75 93 THR A CA 1
ATOM 745 C C . THR A 1 93 ? 1.725 1.101 1.544 1.00 52.75 93 THR A C 1
ATOM 747 O O . THR A 1 93 ? 1.581 1.956 0.671 1.00 52.75 93 THR A O 1
ATOM 750 N N . ILE A 1 94 ? 2.751 0.258 1.564 1.00 55.22 94 ILE A N 1
ATOM 751 C CA . ILE A 1 94 ? 3.599 0.067 0.399 1.00 55.22 94 ILE A CA 1
ATOM 752 C C . ILE A 1 94 ? 2.815 -0.844 -0.541 1.00 55.22 94 ILE A C 1
ATOM 754 O O . ILE A 1 94 ? 2.799 -2.062 -0.366 1.00 55.22 94 ILE A O 1
ATOM 758 N N . VAL A 1 95 ? 2.137 -0.242 -1.517 1.00 58.91 95 VAL A N 1
ATOM 759 C CA . VAL A 1 95 ? 1.508 -0.981 -2.615 1.00 58.91 95 VAL A CA 1
ATOM 760 C C . VAL A 1 95 ? 2.634 -1.537 -3.482 1.00 58.91 95 VAL A C 1
ATOM 762 O O . VAL A 1 95 ? 3.350 -0.780 -4.139 1.00 58.91 95 VAL A O 1
ATOM 765 N N . ARG A 1 96 ? 2.825 -2.859 -3.459 1.00 59.12 96 ARG A N 1
ATOM 766 C CA . ARG A 1 96 ? 3.763 -3.545 -4.355 1.00 59.12 96 ARG A CA 1
ATOM 767 C C . ARG A 1 96 ? 2.976 -4.341 -5.380 1.00 59.12 96 ARG A C 1
ATOM 769 O O . ARG A 1 96 ? 2.209 -5.231 -5.025 1.00 59.12 96 ARG A O 1
ATOM 776 N N . TYR A 1 97 ? 3.189 -4.017 -6.649 1.00 58.88 97 TYR A N 1
ATOM 777 C CA . TYR A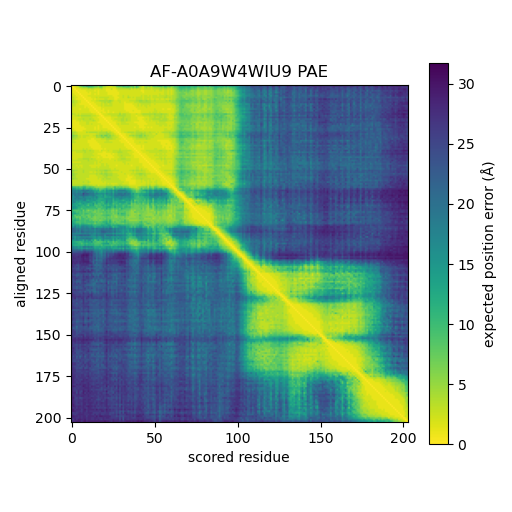 1 97 ? 2.723 -4.835 -7.759 1.00 58.88 97 TYR A CA 1
ATOM 778 C C . TYR A 1 97 ? 3.744 -5.949 -7.989 1.00 58.88 97 TYR A C 1
ATOM 780 O O . TYR A 1 97 ? 4.938 -5.672 -8.123 1.00 58.88 97 TYR A O 1
ATOM 788 N N . CYS A 1 98 ? 3.287 -7.200 -8.005 1.00 47.41 98 CYS A N 1
ATOM 789 C CA . CYS A 1 98 ? 4.138 -8.325 -8.372 1.00 47.41 98 CYS A CA 1
ATOM 790 C C . CYS A 1 98 ? 4.203 -8.397 -9.910 1.00 47.41 98 CYS A C 1
ATOM 792 O O . CYS A 1 98 ? 3.147 -8.411 -10.543 1.00 47.41 98 CYS A O 1
ATOM 794 N N . PRO A 1 99 ? 5.392 -8.389 -10.534 1.00 47.78 99 PRO A N 1
ATOM 795 C CA . PRO A 1 99 ? 5.502 -8.556 -11.979 1.00 47.78 99 PRO A CA 1
ATOM 796 C C . PRO A 1 99 ? 5.129 -9.996 -12.377 1.00 47.78 99 PRO A C 1
ATOM 798 O O . PRO A 1 99 ? 5.577 -10.950 -11.739 1.00 47.78 99 PRO A O 1
ATOM 801 N N . ALA A 1 100 ? 4.311 -10.156 -13.421 1.00 46.06 100 ALA A N 1
ATOM 802 C CA . ALA A 1 100 ? 3.917 -11.465 -13.944 1.00 46.06 100 ALA A CA 1
ATOM 803 C C . ALA A 1 100 ? 5.120 -12.251 -14.490 1.00 46.06 100 ALA A C 1
ATOM 805 O O . ALA A 1 100 ? 5.800 -11.766 -15.388 1.00 46.06 100 ALA A O 1
ATOM 806 N N . GLY A 1 101 ? 5.288 -13.488 -14.004 1.00 42.91 101 GLY A N 1
ATOM 807 C CA . GLY A 1 101 ? 5.940 -14.612 -14.691 1.00 42.91 101 GLY A CA 1
ATOM 808 C C . GLY A 1 101 ? 7.455 -14.527 -14.936 1.00 42.91 101 GLY A C 1
ATOM 809 O O . GLY A 1 101 ? 7.958 -13.541 -15.445 1.00 42.91 101 GLY A O 1
ATOM 810 N N . ASN A 1 102 ? 8.163 -15.616 -14.606 1.00 42.22 102 ASN A N 1
ATOM 811 C CA . ASN A 1 102 ? 9.456 -16.138 -15.108 1.00 42.22 102 ASN A CA 1
ATOM 812 C C . ASN A 1 102 ? 10.256 -15.365 -16.194 1.00 42.22 102 ASN A C 1
ATOM 814 O O . ASN A 1 102 ? 10.771 -15.969 -17.135 1.00 42.22 102 ASN A O 1
ATOM 818 N N . SER A 1 103 ? 10.467 -14.063 -16.056 1.00 36.75 103 SER A N 1
ATOM 819 C CA . SER A 1 103 ? 11.529 -13.358 -16.758 1.00 36.75 103 SER A CA 1
ATOM 820 C C . SER A 1 103 ? 12.782 -13.499 -15.909 1.00 36.75 103 SER A C 1
ATOM 822 O O . SER A 1 103 ? 12.872 -12.964 -14.802 1.00 36.75 103 SER A O 1
ATOM 824 N N . ILE A 1 104 ? 13.740 -14.282 -16.406 1.00 34.53 104 ILE A N 1
ATOM 825 C CA . ILE A 1 104 ? 15.140 -14.195 -15.991 1.00 34.53 104 ILE A CA 1
ATOM 826 C C . ILE A 1 104 ? 15.454 -12.710 -15.832 1.00 34.53 104 ILE A C 1
ATOM 828 O O . ILE A 1 104 ? 15.237 -11.959 -16.774 1.00 34.53 104 ILE A O 1
ATOM 832 N N . PHE A 1 105 ? 15.923 -12.307 -14.649 1.00 35.69 105 PHE A N 1
ATOM 833 C CA . PHE A 1 105 ? 16.320 -10.944 -14.307 1.00 35.69 105 PHE A CA 1
ATOM 834 C C . PHE A 1 105 ? 17.239 -10.320 -15.374 1.00 35.69 105 PHE A C 1
ATOM 836 O O . PHE A 1 105 ? 18.455 -10.240 -15.207 1.00 35.69 105 PHE A O 1
ATOM 843 N N . THR A 1 106 ? 16.675 -9.792 -16.452 1.00 36.72 106 THR A N 1
ATOM 844 C CA . THR A 1 106 ? 17.255 -8.660 -17.148 1.00 36.72 106 THR A CA 1
ATOM 845 C C . THR A 1 106 ? 16.792 -7.458 -16.357 1.00 36.72 106 THR A C 1
ATOM 847 O O . THR A 1 106 ? 15.594 -7.179 -16.296 1.00 36.72 106 THR A O 1
ATOM 850 N N . LYS A 1 107 ? 17.738 -6.792 -15.682 1.00 37.62 107 LYS A N 1
ATOM 851 C CA . LYS A 1 107 ? 17.510 -5.478 -15.070 1.00 37.62 107 LYS A CA 1
ATOM 852 C C . LYS A 1 107 ? 16.649 -4.657 -16.040 1.00 37.62 107 LYS A C 1
ATOM 854 O O . LYS A 1 107 ? 17.087 -4.507 -17.184 1.00 37.62 107 LYS A O 1
ATOM 859 N N . PRO A 1 108 ? 15.462 -4.173 -15.630 1.00 41.53 108 PRO A N 1
ATOM 860 C CA . PRO A 1 108 ? 14.647 -3.356 -16.511 1.00 41.53 108 PRO A CA 1
ATOM 861 C C . PRO A 1 108 ? 15.500 -2.187 -16.988 1.00 41.53 108 PRO A C 1
ATOM 863 O O . PRO A 1 108 ? 16.308 -1.639 -16.225 1.00 41.53 108 PRO A O 1
ATOM 866 N N . ASN A 1 109 ? 15.382 -1.865 -18.274 1.00 53.00 109 ASN A N 1
ATOM 867 C CA . ASN A 1 109 ? 16.106 -0.745 -18.841 1.00 53.00 109 ASN A CA 1
ATOM 868 C C . ASN A 1 109 ? 15.752 0.503 -18.007 1.00 53.00 109 ASN A C 1
ATOM 870 O O . ASN A 1 109 ? 14.564 0.805 -17.856 1.00 53.00 109 ASN A O 1
ATOM 874 N N . PRO A 1 110 ? 16.740 1.229 -17.447 1.00 52.06 110 PRO A N 1
ATOM 875 C CA . PRO A 1 110 ? 16.481 2.397 -16.610 1.00 52.06 110 PRO A CA 1
ATOM 876 C C . PRO A 1 110 ? 15.553 3.423 -17.270 1.00 52.06 110 PRO A C 1
ATOM 878 O O . PRO A 1 110 ? 14.793 4.087 -16.575 1.00 52.06 110 PRO A O 1
ATOM 881 N N . ALA A 1 111 ? 15.583 3.530 -18.602 1.00 57.59 111 ALA A N 1
ATOM 882 C CA . ALA A 1 111 ? 14.716 4.430 -19.357 1.00 57.59 111 ALA A CA 1
ATOM 883 C C . ALA A 1 111 ? 13.231 4.025 -19.299 1.00 57.59 111 ALA A C 1
ATOM 885 O O . ALA A 1 111 ? 12.375 4.877 -19.082 1.00 57.59 111 ALA A O 1
ATOM 886 N N . GLU A 1 112 ? 12.941 2.731 -19.432 1.00 55.91 112 GLU A N 1
ATOM 887 C CA . GLU A 1 112 ? 11.582 2.169 -19.433 1.00 55.91 112 GLU A CA 1
ATOM 888 C C . GLU A 1 112 ? 10.946 2.274 -18.036 1.00 55.91 112 GLU A C 1
ATOM 890 O O . GLU A 1 112 ? 9.784 2.635 -17.883 1.00 55.91 112 GLU A O 1
ATOM 895 N N . THR A 1 113 ? 11.766 2.111 -16.991 1.00 65.19 113 THR A N 1
ATOM 896 C CA . THR A 1 113 ? 11.331 2.256 -15.590 1.00 65.19 113 THR A CA 1
ATOM 897 C C . THR A 1 113 ? 10.959 3.703 -15.236 1.00 65.19 113 THR A C 1
ATOM 899 O O . THR A 1 113 ? 10.048 3.931 -14.441 1.00 65.19 113 THR A O 1
ATOM 902 N N . ILE A 1 114 ? 11.650 4.693 -15.812 1.00 66.94 114 ILE A N 1
ATOM 903 C CA . ILE A 1 114 ? 11.384 6.118 -15.556 1.00 66.94 114 ILE A CA 1
ATOM 904 C C . ILE A 1 114 ? 10.093 6.570 -16.247 1.00 66.94 114 ILE A C 1
ATOM 906 O O . ILE A 1 114 ? 9.330 7.340 -15.664 1.00 66.94 114 ILE A O 1
ATOM 910 N N . ASP A 1 115 ? 9.817 6.076 -17.455 1.00 69.44 115 ASP A N 1
ATOM 911 C CA . ASP A 1 115 ? 8.598 6.421 -18.193 1.00 69.44 115 ASP A CA 1
ATOM 912 C C . ASP A 1 115 ? 7.333 5.909 -17.481 1.00 69.44 115 ASP A C 1
ATOM 914 O O . ASP A 1 115 ? 6.374 6.669 -17.303 1.00 69.44 115 ASP A O 1
ATOM 918 N N . ASP A 1 116 ? 7.375 4.685 -16.950 1.00 67.00 116 ASP A N 1
ATOM 919 C CA . ASP A 1 116 ? 6.291 4.123 -16.137 1.00 67.00 116 ASP A CA 1
ATOM 920 C C . ASP A 1 116 ? 6.055 4.911 -14.839 1.00 67.00 116 ASP A C 1
ATOM 922 O O . ASP A 1 116 ? 4.909 5.171 -14.454 1.00 67.00 116 ASP A O 1
ATOM 926 N N . GLN A 1 117 ? 7.131 5.329 -14.162 1.00 64.19 117 GLN A N 1
ATOM 927 C CA . GLN A 1 117 ? 7.054 6.159 -12.954 1.00 64.19 117 GLN A CA 1
ATOM 928 C C . GLN A 1 117 ? 6.464 7.545 -13.247 1.00 64.19 117 GLN A C 1
ATOM 930 O O . GLN A 1 117 ? 5.664 8.064 -12.463 1.00 64.19 117 GLN A O 1
ATOM 935 N N . GLN A 1 118 ? 6.820 8.141 -14.387 1.00 71.19 118 GLN A N 1
ATOM 936 C CA . GLN A 1 118 ? 6.315 9.446 -14.800 1.00 71.19 118 GLN A CA 1
ATOM 937 C C . GLN A 1 118 ? 4.819 9.394 -15.130 1.00 71.19 118 GLN A C 1
ATOM 939 O O . GLN A 1 118 ? 4.082 10.309 -14.755 1.00 71.19 118 GLN A O 1
ATOM 944 N N . SER A 1 119 ? 4.363 8.324 -15.790 1.00 73.56 119 SER A N 1
ATOM 945 C CA . SER A 1 119 ? 2.943 8.104 -16.079 1.00 73.56 119 SER A CA 1
ATOM 946 C C . SER A 1 119 ? 2.119 8.036 -14.788 1.00 73.56 119 SER A C 1
ATOM 948 O O . SER A 1 119 ? 1.182 8.814 -14.602 1.00 73.56 119 SER A O 1
ATOM 950 N N . GLN A 1 120 ? 2.563 7.222 -13.823 1.00 66.06 120 GLN A N 1
ATOM 951 C CA . GLN A 1 120 ? 1.887 7.059 -12.530 1.00 66.06 120 GLN A CA 1
ATOM 952 C C . GLN A 1 120 ? 1.801 8.369 -11.735 1.00 66.06 120 GLN A C 1
ATOM 954 O O . GLN A 1 120 ? 0.762 8.687 -11.157 1.00 66.06 120 GLN A O 1
ATOM 959 N N . ILE A 1 121 ? 2.872 9.167 -11.714 1.00 65.19 121 ILE A N 1
ATOM 960 C CA . ILE A 1 121 ? 2.873 10.449 -10.996 1.00 65.19 121 ILE A CA 1
ATOM 961 C C . ILE A 1 121 ? 1.987 11.494 -11.673 1.00 65.19 121 ILE A C 1
ATOM 963 O O . ILE A 1 121 ? 1.369 12.290 -10.968 1.00 65.19 121 ILE A O 1
ATOM 967 N N . ASN A 1 122 ? 1.870 11.480 -13.003 1.00 67.62 122 ASN A N 1
ATOM 968 C CA . ASN A 1 122 ? 0.951 12.367 -13.717 1.00 67.62 122 ASN A CA 1
ATOM 969 C C . ASN A 1 122 ? -0.516 12.024 -13.425 1.00 67.62 122 ASN A C 1
ATOM 971 O O . ASN A 1 122 ? -1.320 12.926 -13.189 1.00 67.62 122 ASN A O 1
ATOM 975 N N . GLU A 1 123 ? -0.865 10.737 -13.398 1.00 68.56 123 GLU A N 1
ATOM 976 C CA . GLU A 1 123 ? -2.210 10.293 -13.019 1.00 68.56 123 GLU A CA 1
ATOM 977 C C . GLU A 1 123 ? -2.533 10.689 -11.572 1.00 68.56 123 GLU A C 1
ATOM 979 O O . GLU A 1 123 ? -3.556 11.326 -11.308 1.00 68.56 123 GLU A O 1
ATOM 984 N N . LEU A 1 124 ? -1.620 10.408 -10.635 1.00 54.34 124 LEU A N 1
ATOM 985 C CA . LEU A 1 124 ? -1.795 10.752 -9.223 1.00 54.34 124 LEU A CA 1
ATOM 986 C C . LEU A 1 124 ? -1.886 12.265 -8.988 1.00 54.34 124 LEU A C 1
ATOM 988 O O . LEU A 1 124 ? -2.730 12.702 -8.197 1.00 54.34 124 LEU A O 1
ATOM 992 N N . SER A 1 125 ? -1.064 13.069 -9.676 1.00 62.66 125 SER A N 1
ATOM 993 C CA . SER A 1 125 ? -1.106 14.527 -9.534 1.00 62.66 125 SER A CA 1
ATOM 994 C C . SER A 1 125 ? -2.422 15.099 -10.044 1.00 62.66 125 SER A C 1
ATOM 996 O O . SER A 1 125 ? -3.016 15.935 -9.370 1.00 62.66 125 SER A O 1
ATOM 998 N N . ASN A 1 126 ? -2.902 14.627 -11.198 1.00 63.69 126 ASN A N 1
ATOM 999 C CA . ASN A 1 126 ? -4.116 15.147 -11.830 1.00 63.69 126 ASN A CA 1
ATOM 1000 C C . ASN A 1 126 ? -5.383 14.800 -11.040 1.00 63.69 126 ASN A C 1
ATOM 1002 O O . ASN A 1 126 ? -6.311 15.602 -10.995 1.00 63.69 126 ASN A O 1
ATOM 1006 N N . ILE A 1 127 ? -5.420 13.622 -10.411 1.00 51.88 127 ILE A N 1
ATOM 1007 C CA . ILE A 1 127 ? -6.616 13.122 -9.720 1.00 51.88 127 ILE A CA 1
ATOM 1008 C C . ILE A 1 127 ? -6.675 13.584 -8.261 1.00 51.88 127 ILE A C 1
ATOM 1010 O O . ILE A 1 127 ? -7.764 13.775 -7.721 1.00 51.88 127 ILE A O 1
ATOM 1014 N N . SER A 1 128 ? -5.526 13.713 -7.592 1.00 43.12 128 SER A N 1
ATOM 1015 C CA . SER A 1 128 ? -5.505 13.881 -6.134 1.00 43.12 128 SER A CA 1
ATOM 1016 C C . SER A 1 128 ? -5.090 15.281 -5.699 1.00 43.12 128 SER A C 1
ATOM 1018 O O . SER A 1 128 ? -5.689 15.807 -4.768 1.00 43.12 128 SER A O 1
ATOM 1020 N N . PHE A 1 129 ? -4.101 15.905 -6.356 1.00 56.91 129 PHE A N 1
ATOM 1021 C CA . PHE A 1 129 ? -3.546 17.188 -5.905 1.00 56.91 129 PHE A CA 1
ATOM 1022 C C . PHE A 1 129 ? -2.893 18.002 -7.048 1.00 56.91 129 PHE A C 1
ATOM 1024 O O . PHE A 1 129 ? -1.663 18.131 -7.082 1.00 56.91 129 PHE A O 1
ATOM 1031 N N . PRO A 1 130 ? -3.677 18.605 -7.963 1.00 54.00 130 PRO A N 1
ATOM 1032 C CA . PRO A 1 130 ? -3.167 19.188 -9.213 1.00 54.00 130 PRO A CA 1
ATOM 1033 C C . PRO A 1 130 ? -2.186 20.360 -9.038 1.00 54.00 130 PRO A C 1
ATOM 1035 O O . PRO A 1 130 ? -1.437 20.667 -9.958 1.00 54.00 130 PRO A O 1
ATOM 1038 N N . ASN A 1 131 ? -2.124 20.970 -7.850 1.00 63.44 131 ASN A N 1
ATOM 1039 C CA . ASN A 1 131 ? -1.237 22.099 -7.546 1.00 63.44 131 ASN A CA 1
ATOM 1040 C C . ASN A 1 131 ? -0.366 21.877 -6.304 1.00 63.44 131 ASN A C 1
ATOM 1042 O O . ASN A 1 131 ? 0.166 22.833 -5.741 1.00 63.44 131 ASN A O 1
ATOM 1046 N N . ASN A 1 132 ? -0.223 20.634 -5.835 1.00 66.69 132 ASN A N 1
ATOM 1047 C CA . ASN A 1 132 ? 0.602 20.394 -4.661 1.00 66.69 132 ASN A CA 1
ATOM 1048 C C . ASN A 1 132 ? 2.095 20.578 -5.021 1.00 66.69 132 ASN A C 1
ATOM 1050 O O . ASN A 1 132 ? 2.609 19.897 -5.918 1.00 66.69 132 ASN A O 1
ATOM 1054 N N . PRO A 1 133 ? 2.814 21.479 -4.321 1.00 70.06 133 PRO A N 1
ATOM 1055 C CA . PRO A 1 133 ? 4.203 21.813 -4.629 1.00 70.06 133 PRO A CA 1
ATOM 1056 C C . PRO A 1 133 ? 5.153 20.611 -4.529 1.00 70.06 133 PRO A C 1
ATOM 1058 O O . PRO A 1 133 ? 6.194 20.607 -5.185 1.00 70.06 133 PRO A O 1
ATOM 1061 N N . TYR A 1 134 ? 4.798 19.575 -3.768 1.00 68.56 134 TYR A N 1
ATOM 1062 C CA . TYR A 1 134 ? 5.544 18.321 -3.681 1.00 68.56 134 TYR A CA 1
ATOM 1063 C C . TYR A 1 134 ? 5.483 17.519 -4.990 1.00 68.56 134 TYR A C 1
ATOM 1065 O O . TYR A 1 134 ? 6.517 17.106 -5.514 1.00 68.56 134 TYR A O 1
ATOM 1073 N N . PHE A 1 135 ? 4.295 17.378 -5.586 1.00 67.50 135 PHE A N 1
ATOM 1074 C CA . PHE A 1 135 ? 4.120 16.671 -6.860 1.00 67.50 135 PHE A CA 1
ATOM 1075 C C . PHE A 1 135 ? 4.781 17.410 -8.028 1.00 67.50 135 PHE A C 1
ATOM 1077 O O .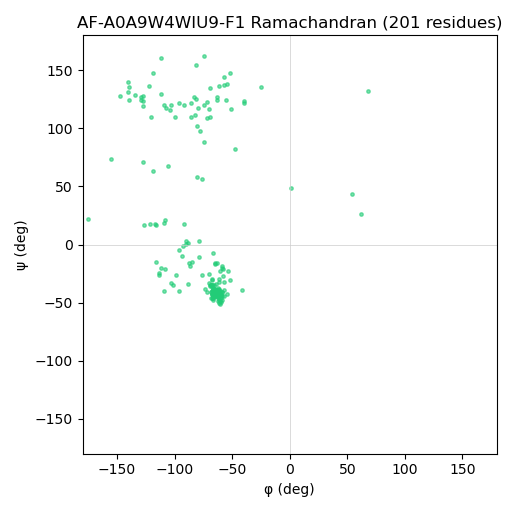 PHE A 1 135 ? 5.395 16.783 -8.892 1.00 67.50 135 PHE A O 1
ATOM 1084 N N . ILE A 1 136 ? 4.741 18.746 -8.018 1.00 74.81 136 ILE A N 1
ATOM 1085 C CA . ILE A 1 136 ? 5.455 19.572 -9.004 1.00 74.81 136 ILE A CA 1
ATOM 1086 C C . ILE A 1 136 ? 6.969 19.318 -8.924 1.00 74.81 136 ILE A C 1
ATOM 1088 O O . ILE A 1 136 ? 7.630 19.185 -9.957 1.00 74.81 136 ILE A O 1
ATOM 1092 N N . LYS A 1 137 ? 7.526 19.221 -7.710 1.00 77.31 137 LYS A N 1
ATOM 1093 C CA . LYS A 1 137 ? 8.949 18.919 -7.491 1.00 77.31 137 LYS A CA 1
ATOM 1094 C C . LYS A 1 137 ? 9.301 17.493 -7.925 1.00 77.31 137 LYS A C 1
ATOM 1096 O O . LYS A 1 137 ? 10.262 17.330 -8.667 1.00 77.31 137 LYS A O 1
ATOM 1101 N N . LEU A 1 138 ? 8.499 16.488 -7.561 1.00 69.81 138 LEU A N 1
ATOM 1102 C CA . LEU A 1 138 ? 8.687 15.097 -8.000 1.00 69.81 138 LEU A CA 1
ATOM 1103 C C . LEU A 1 138 ? 8.699 14.956 -9.527 1.00 69.81 138 LEU A C 1
ATOM 1105 O O . LEU A 1 138 ? 9.579 14.298 -10.081 1.00 69.81 138 LEU A O 1
ATOM 1109 N N . LYS A 1 139 ? 7.770 15.626 -10.217 1.00 76.44 139 LYS A N 1
ATOM 1110 C CA . LYS A 1 139 ? 7.699 15.623 -11.683 1.00 76.44 139 LYS A CA 1
ATOM 1111 C C . LYS A 1 139 ? 8.966 16.202 -12.323 1.00 76.44 139 LYS A C 1
ATOM 1113 O O . LYS A 1 139 ? 9.464 15.653 -13.301 1.00 76.44 139 LYS A O 1
ATOM 1118 N N . ARG A 1 140 ? 9.525 17.276 -11.749 1.00 79.19 140 ARG A N 1
ATOM 1119 C CA . ARG A 1 140 ? 10.802 17.864 -12.200 1.00 79.19 140 ARG A CA 1
ATOM 1120 C C . ARG A 1 140 ? 11.992 16.935 -11.951 1.00 79.19 140 ARG A C 1
ATOM 1122 O O . ARG A 1 140 ? 12.873 16.853 -12.807 1.00 79.19 140 ARG A O 1
ATOM 1129 N N . THR A 1 141 ? 12.013 16.226 -10.823 1.00 73.38 141 THR A N 1
ATOM 1130 C CA . THR A 1 141 ? 13.062 15.243 -10.508 1.00 73.38 141 THR A CA 1
ATOM 1131 C C . THR A 1 141 ? 13.087 14.110 -11.531 1.00 73.38 141 THR A C 1
ATOM 1133 O O . THR A 1 141 ? 14.150 13.811 -12.071 1.00 73.38 141 THR A O 1
ATOM 1136 N N . LEU A 1 142 ? 11.928 13.532 -11.858 1.00 73.50 142 LEU A N 1
ATOM 1137 C CA . LEU A 1 142 ? 11.832 12.433 -12.827 1.00 73.50 142 LEU A CA 1
ATOM 1138 C C . LEU A 1 142 ? 12.195 12.866 -14.247 1.00 73.50 142 LEU A C 1
ATOM 1140 O O . LEU A 1 142 ? 12.971 12.189 -14.918 1.00 73.50 142 LEU A O 1
ATOM 1144 N N . GLU A 1 143 ? 11.735 14.046 -14.665 1.00 80.12 143 GLU A N 1
ATOM 1145 C CA . GLU A 1 143 ? 12.113 14.623 -15.958 1.00 80.12 143 GLU A CA 1
ATOM 1146 C C . GLU A 1 143 ? 13.638 14.819 -16.065 1.00 80.12 143 GLU A C 1
ATOM 1148 O O . GLU A 1 143 ? 14.254 14.496 -17.080 1.00 80.12 143 GLU A O 1
ATOM 1153 N N . THR A 1 144 ? 14.276 15.278 -14.985 1.00 73.75 144 THR A N 1
ATOM 1154 C CA . THR A 1 144 ? 15.737 15.443 -14.927 1.00 73.75 144 THR A CA 1
ATOM 1155 C C . THR A 1 144 ? 16.452 14.091 -14.998 1.00 73.75 144 THR A C 1
ATOM 1157 O O . THR A 1 144 ? 17.434 13.949 -15.726 1.00 73.75 144 THR A O 1
ATOM 1160 N N . GLN A 1 145 ? 15.935 13.067 -14.315 1.00 71.31 145 GLN A N 1
ATOM 1161 C CA . GLN A 1 145 ? 16.472 11.705 -14.362 1.00 71.31 145 GLN A CA 1
ATOM 1162 C C . GLN A 1 145 ? 16.370 11.095 -15.768 1.00 71.31 145 GLN A C 1
ATOM 1164 O O . GLN A 1 145 ? 17.326 10.486 -16.253 1.00 71.31 145 GLN A O 1
ATOM 1169 N N . LYS A 1 146 ? 15.254 11.330 -16.468 1.00 78.38 146 LYS A N 1
ATOM 1170 C CA . LYS A 1 146 ? 15.060 10.927 -17.867 1.00 78.38 146 LYS A CA 1
ATOM 1171 C C . LYS A 1 146 ? 16.089 11.577 -18.793 1.00 78.38 146 LYS A C 1
ATOM 1173 O O . LYS A 1 146 ? 16.650 10.907 -19.659 1.00 78.38 146 LYS A O 1
ATOM 1178 N N . GLN A 1 147 ? 16.373 12.863 -18.595 1.00 78.50 147 GLN A N 1
ATOM 1179 C CA . GLN A 1 147 ? 17.396 13.583 -19.359 1.00 78.50 147 GLN A CA 1
ATOM 1180 C C . GLN A 1 147 ? 18.809 13.049 -19.081 1.00 78.50 147 GLN A C 1
ATOM 1182 O O . GLN A 1 147 ? 19.590 12.908 -20.018 1.00 78.50 147 GLN A O 1
ATOM 1187 N N . ILE A 1 148 ? 19.125 12.674 -17.834 1.00 72.50 148 ILE A N 1
ATOM 1188 C CA . ILE A 1 148 ? 20.414 12.051 -17.470 1.00 72.50 148 ILE A CA 1
ATOM 1189 C C . ILE A 1 148 ? 20.608 10.722 -18.197 1.00 72.50 148 ILE A C 1
ATOM 1191 O O . ILE A 1 148 ? 21.697 10.454 -18.695 1.00 72.50 148 ILE A O 1
ATOM 1195 N N . VAL A 1 149 ? 19.562 9.894 -18.261 1.00 75.25 149 VAL A N 1
ATOM 1196 C CA . VAL A 1 149 ? 19.615 8.578 -18.921 1.00 75.25 149 VAL A CA 1
ATOM 1197 C C . VAL A 1 149 ? 19.782 8.709 -20.437 1.00 75.25 149 VAL A C 1
ATOM 1199 O O . VAL A 1 149 ? 20.408 7.853 -21.053 1.00 75.25 149 VAL A O 1
ATOM 1202 N N . LYS A 1 150 ? 19.263 9.787 -21.037 1.00 78.75 150 LYS A N 1
ATOM 1203 C CA . LYS A 1 150 ? 19.375 10.067 -22.478 1.00 78.75 150 LYS A CA 1
ATOM 1204 C C . LYS A 1 150 ? 20.643 10.829 -22.877 1.00 78.75 150 LYS A C 1
ATOM 1206 O O . LYS A 1 150 ? 20.944 10.902 -24.065 1.00 78.75 150 LYS A O 1
ATOM 1211 N N . SER A 1 151 ? 21.348 11.444 -21.927 1.00 77.75 151 SER A N 1
ATOM 1212 C CA . SER A 1 151 ? 22.519 12.270 -22.223 1.00 77.75 151 SER A CA 1
ATOM 1213 C C . SER A 1 151 ? 23.785 11.420 -22.325 1.00 77.75 151 SER A C 1
ATOM 1215 O O . SER A 1 151 ? 24.192 10.757 -21.371 1.00 77.75 151 SER A O 1
ATOM 1217 N N . ASN A 1 152 ? 24.438 11.496 -23.485 1.00 72.69 152 ASN A N 1
ATOM 1218 C CA . ASN A 1 152 ? 25.702 10.810 -23.759 1.00 72.69 152 ASN A CA 1
ATOM 1219 C C . ASN A 1 152 ? 26.924 11.700 -23.464 1.00 72.69 152 ASN A C 1
ATOM 1221 O O . ASN A 1 152 ? 28.056 11.221 -23.474 1.00 72.69 152 ASN A O 1
ATOM 1225 N N . GLU A 1 153 ? 26.708 12.995 -23.203 1.00 76.94 153 GLU A N 1
ATOM 1226 C CA . GLU A 1 153 ? 27.765 13.988 -23.010 1.00 76.94 153 GLU A CA 1
ATOM 1227 C C . GLU A 1 153 ? 28.074 14.209 -21.525 1.00 76.94 153 GLU A C 1
ATOM 1229 O O . GLU A 1 153 ? 27.227 14.633 -20.733 1.00 76.94 153 GLU A O 1
ATOM 1234 N N . THR A 1 154 ? 29.333 13.987 -21.147 1.00 72.94 154 THR A N 1
ATOM 1235 C CA . THR A 1 154 ? 29.826 14.116 -19.767 1.00 72.94 154 THR A CA 1
ATOM 1236 C C . THR A 1 154 ? 29.537 15.484 -19.123 1.00 72.94 154 THR A C 1
ATOM 1238 O O . THR A 1 154 ? 29.095 15.501 -17.970 1.00 72.94 154 THR A O 1
ATOM 1241 N N . PRO A 1 155 ? 29.705 16.632 -19.820 1.00 76.12 155 PRO A N 1
ATOM 1242 C CA . PRO A 1 155 ? 29.424 17.948 -19.238 1.00 76.12 155 PRO A CA 1
ATO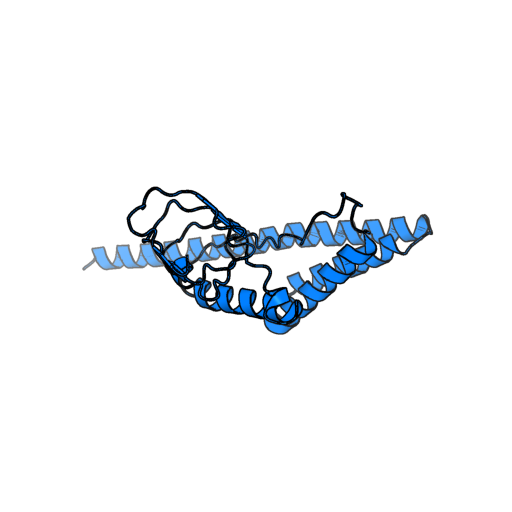M 1243 C C . PRO A 1 155 ? 27.935 18.180 -18.945 1.00 76.12 155 PRO A C 1
ATOM 1245 O O . PRO A 1 155 ? 27.581 18.706 -17.891 1.00 76.12 155 PRO A O 1
ATOM 1248 N N . GLN A 1 156 ? 27.049 17.745 -19.846 1.00 73.56 156 GLN A N 1
ATOM 1249 C CA . GLN A 1 156 ? 25.600 17.867 -19.659 1.00 73.56 156 GLN A CA 1
ATOM 1250 C C . GLN A 1 156 ? 25.125 17.007 -18.486 1.00 73.56 156 GLN A C 1
ATOM 1252 O O . GLN A 1 156 ? 24.327 17.451 -17.659 1.00 73.56 156 GLN A O 1
ATOM 1257 N N . ARG A 1 157 ? 25.675 15.795 -18.369 1.00 70.69 157 ARG A N 1
ATOM 1258 C CA . ARG A 1 157 ? 25.365 14.871 -17.278 1.00 70.69 157 ARG A CA 1
ATOM 1259 C C . ARG A 1 157 ? 25.739 15.437 -15.908 1.00 70.69 157 ARG A C 1
ATOM 1261 O O . ARG A 1 157 ? 24.966 15.285 -14.968 1.00 70.69 157 ARG A O 1
ATOM 1268 N N . TYR A 1 158 ? 26.869 16.139 -15.801 1.00 74.50 158 TYR A N 1
ATOM 1269 C CA . TYR A 1 158 ? 27.285 16.805 -14.561 1.00 74.50 158 TYR A CA 1
ATOM 1270 C C . TYR A 1 158 ? 26.290 17.894 -14.125 1.00 74.50 158 TYR A C 1
ATOM 1272 O O . TYR A 1 158 ? 25.866 17.925 -12.971 1.00 74.50 158 TYR A O 1
ATOM 1280 N N . ILE A 1 159 ? 25.842 18.737 -15.062 1.00 82.44 159 ILE A N 1
ATOM 1281 C CA . ILE A 1 159 ? 24.849 19.791 -14.788 1.00 82.44 159 ILE A CA 1
ATOM 1282 C C . ILE A 1 159 ? 23.509 19.185 -14.353 1.00 82.44 159 ILE A C 1
ATOM 1284 O O . ILE A 1 159 ? 22.876 19.668 -13.412 1.00 82.44 159 ILE A O 1
ATOM 1288 N N . LEU A 1 160 ? 23.063 18.128 -15.034 1.00 72.31 160 LEU A N 1
ATOM 1289 C CA . LEU A 1 160 ? 21.810 17.453 -14.706 1.00 72.31 160 LEU A CA 1
ATOM 1290 C C . LEU A 1 160 ? 21.875 16.746 -13.344 1.00 72.31 160 LEU A C 1
ATOM 1292 O O . LEU A 1 160 ? 20.911 16.821 -12.584 1.00 72.31 160 LEU A O 1
ATOM 1296 N N . ASN A 1 161 ? 23.011 16.138 -12.996 1.00 70.56 161 ASN A N 1
ATOM 1297 C CA . ASN A 1 161 ? 23.227 15.553 -11.672 1.00 70.56 161 ASN A CA 1
ATOM 1298 C C . ASN A 1 161 ? 23.157 16.616 -10.566 1.00 70.56 161 ASN A C 1
ATOM 1300 O O . ASN A 1 161 ? 22.450 16.409 -9.584 1.00 70.56 161 ASN A O 1
ATOM 1304 N N . GLY A 1 162 ? 23.780 17.786 -10.758 1.00 78.19 162 GLY A N 1
ATOM 1305 C CA . GLY A 1 162 ? 23.680 18.889 -9.793 1.00 78.19 162 GLY A CA 1
ATOM 1306 C C . GLY A 1 1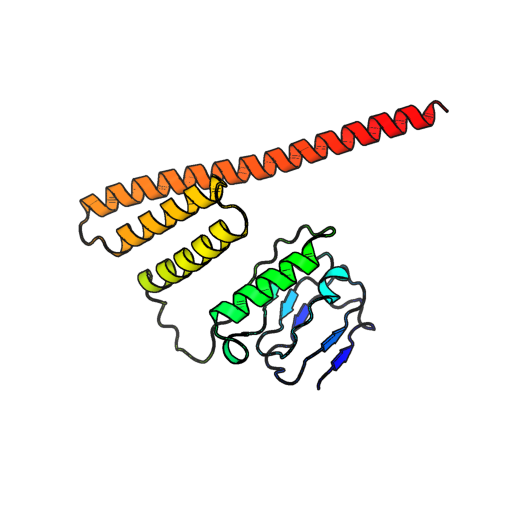62 ? 22.242 19.390 -9.597 1.00 78.19 162 GLY A C 1
ATOM 1307 O O . GLY A 1 162 ? 21.816 19.659 -8.473 1.00 78.19 162 GLY A O 1
ATOM 1308 N N . LYS A 1 163 ? 21.438 19.451 -10.670 1.00 75.56 163 LYS A N 1
ATOM 1309 C CA . LYS A 1 163 ? 19.995 19.747 -10.562 1.00 75.56 163 LYS A CA 1
ATOM 1310 C C . LYS A 1 163 ? 19.244 18.664 -9.783 1.00 75.56 163 LYS A C 1
ATOM 1312 O O . LYS A 1 163 ? 18.378 18.988 -8.973 1.00 75.56 163 LYS A O 1
ATOM 1317 N N . MET A 1 164 ? 19.574 17.394 -10.017 1.00 73.00 164 MET A N 1
ATOM 1318 C CA . MET A 1 164 ? 18.955 16.259 -9.332 1.00 73.00 164 MET A CA 1
ATOM 1319 C C . MET A 1 164 ? 19.258 16.264 -7.828 1.00 73.00 164 MET A C 1
ATOM 1321 O O . MET A 1 164 ? 18.331 16.110 -7.036 1.00 73.00 164 MET A O 1
ATOM 1325 N N . GLU A 1 165 ? 20.504 16.522 -7.428 1.00 71.38 165 GLU A N 1
ATOM 1326 C CA . GLU A 1 165 ? 20.900 16.660 -6.018 1.00 71.38 165 GLU A CA 1
ATOM 1327 C C . GLU A 1 165 ? 20.164 17.814 -5.326 1.00 71.38 165 GLU A C 1
ATOM 1329 O O . GLU A 1 165 ? 19.641 17.652 -4.218 1.00 71.38 165 GLU A O 1
ATOM 1334 N N . ALA A 1 166 ? 20.037 18.964 -5.998 1.00 74.94 166 ALA A N 1
ATOM 1335 C CA . ALA A 1 166 ? 19.271 20.093 -5.479 1.00 74.94 166 ALA A CA 1
ATOM 1336 C C . ALA A 1 166 ? 17.791 19.726 -5.270 1.00 74.94 166 ALA A C 1
ATOM 1338 O O . ALA A 1 166 ? 17.219 20.021 -4.218 1.00 74.94 166 ALA A O 1
ATOM 1339 N N . TYR A 1 167 ? 17.162 19.037 -6.230 1.00 72.19 167 TYR A N 1
ATOM 1340 C CA . TYR A 1 167 ? 15.773 18.596 -6.087 1.00 72.19 167 TYR A CA 1
ATOM 1341 C C . TYR A 1 167 ? 15.591 17.534 -5.003 1.00 72.19 167 TYR A C 1
ATOM 1343 O O . TYR A 1 167 ? 14.621 17.612 -4.250 1.00 72.19 167 TYR A O 1
ATOM 1351 N N . GLN A 1 168 ? 16.513 16.579 -4.877 1.00 70.50 168 GLN A N 1
ATOM 1352 C CA . GLN A 1 168 ? 16.486 15.572 -3.814 1.00 70.50 168 GLN A CA 1
ATOM 1353 C C . GLN A 1 168 ? 16.624 16.210 -2.428 1.00 70.50 168 GLN A C 1
ATOM 1355 O O . GLN A 1 168 ? 15.873 15.859 -1.517 1.00 70.50 168 GLN A O 1
ATOM 1360 N N . THR A 1 169 ? 17.517 17.191 -2.283 1.00 75.19 169 THR A N 1
ATOM 1361 C CA . THR A 1 169 ? 17.701 17.950 -1.036 1.00 75.19 169 THR A CA 1
ATOM 1362 C C . THR A 1 169 ? 16.418 18.681 -0.643 1.00 75.19 169 THR A C 1
ATOM 1364 O O . THR A 1 169 ? 15.937 18.531 0.478 1.00 75.19 169 THR A O 1
ATOM 1367 N N . ILE A 1 170 ? 15.804 19.400 -1.590 1.00 74.44 170 ILE A N 1
ATOM 1368 C CA . ILE A 1 170 ? 14.548 20.131 -1.367 1.00 74.44 170 ILE A CA 1
ATOM 1369 C C . ILE A 1 170 ? 13.382 19.178 -1.065 1.00 74.44 170 ILE A C 1
ATOM 1371 O O . ILE A 1 170 ? 12.516 19.502 -0.253 1.00 74.44 170 ILE A O 1
ATOM 1375 N N . LEU A 1 171 ? 13.311 18.022 -1.733 1.00 69.19 171 LEU A N 1
ATOM 1376 C CA . LEU A 1 171 ? 12.272 17.021 -1.476 1.00 69.19 171 LEU A CA 1
ATOM 1377 C C . LEU A 1 171 ? 12.406 16.452 -0.066 1.00 69.19 171 LEU A C 1
ATOM 1379 O O . LEU A 1 171 ? 11.407 16.371 0.644 1.00 69.19 171 LEU A O 1
ATOM 1383 N N . SER A 1 172 ? 13.633 16.133 0.344 1.00 69.81 172 SER A N 1
ATOM 1384 C CA . SER A 1 172 ? 13.935 15.579 1.665 1.00 69.81 172 SER A CA 1
ATOM 1385 C C . SER A 1 172 ? 13.604 16.571 2.780 1.00 69.81 172 SER A C 1
ATOM 1387 O O . SER A 1 172 ? 12.956 16.192 3.752 1.00 69.81 172 SER A O 1
ATOM 1389 N N . SER A 1 173 ? 13.957 17.852 2.612 1.00 72.00 173 SER A N 1
ATOM 1390 C CA . SER A 1 173 ? 13.598 18.895 3.580 1.00 72.00 173 SER A CA 1
ATOM 1391 C C . SER A 1 173 ? 12.086 19.138 3.624 1.00 72.00 173 SER A C 1
ATOM 1393 O O . SER A 1 173 ? 11.506 19.178 4.699 1.00 72.00 173 SER A O 1
ATOM 1395 N N . SER A 1 174 ? 11.413 19.199 2.468 1.00 70.56 174 SER A N 1
ATOM 1396 C CA . SER A 1 174 ? 9.960 19.425 2.431 1.00 70.56 174 SER A CA 1
ATOM 1397 C C . SER A 1 174 ? 9.138 18.267 3.002 1.00 70.56 174 SER A C 1
ATOM 1399 O O . SER A 1 174 ? 8.053 18.493 3.528 1.00 70.56 174 SER A O 1
ATOM 1401 N N . LEU A 1 175 ? 9.636 17.030 2.909 1.00 65.38 175 LEU A N 1
ATOM 1402 C CA . LEU A 1 175 ? 8.994 15.876 3.536 1.00 65.38 175 LEU A CA 1
ATOM 1403 C C . LEU A 1 175 ? 9.091 15.974 5.065 1.00 65.38 175 LEU A C 1
ATOM 1405 O O . LEU A 1 175 ? 8.103 15.731 5.754 1.00 65.38 175 LEU A O 1
ATOM 1409 N N . ALA A 1 176 ? 10.253 16.400 5.571 1.00 69.19 176 ALA A N 1
ATOM 1410 C CA . ALA A 1 176 ? 10.451 16.674 6.989 1.00 69.19 176 ALA A CA 1
ATOM 1411 C C . ALA A 1 176 ? 9.544 17.817 7.478 1.00 69.19 176 ALA A C 1
ATOM 1413 O O . ALA A 1 176 ? 8.952 17.699 8.546 1.00 69.19 176 ALA A O 1
ATOM 1414 N N . ASP A 1 177 ? 9.352 18.872 6.681 1.00 69.06 177 ASP A N 1
ATOM 1415 C CA . ASP A 1 177 ? 8.444 19.979 7.014 1.00 69.06 177 ASP A CA 1
ATOM 1416 C C . ASP A 1 177 ? 6.979 19.524 7.117 1.00 69.06 177 ASP A C 1
ATOM 1418 O O . ASP A 1 177 ? 6.255 19.954 8.012 1.00 69.06 177 ASP A O 1
ATOM 1422 N N . VAL A 1 178 ? 6.526 18.623 6.236 1.00 69.88 178 VAL A N 1
ATOM 1423 C CA . VAL A 1 178 ? 5.166 18.053 6.302 1.00 69.88 178 VAL A CA 1
ATOM 1424 C C . VAL A 1 178 ? 4.995 17.171 7.542 1.00 69.88 178 VAL A C 1
ATOM 1426 O O . VAL A 1 178 ? 3.968 17.256 8.218 1.00 69.88 178 VAL A O 1
ATOM 1429 N N . GLU A 1 179 ? 5.993 16.345 7.870 1.00 63.06 179 GLU A N 1
ATOM 1430 C CA . GLU A 1 179 ? 5.986 15.550 9.103 1.00 63.06 179 GLU A CA 1
ATOM 1431 C C . GLU A 1 179 ? 5.981 16.451 10.351 1.00 63.06 179 GLU A C 1
ATOM 1433 O O . GLU A 1 179 ? 5.204 16.203 11.277 1.00 63.06 179 GLU A O 1
ATOM 1438 N N . LEU A 1 180 ? 6.763 17.536 10.351 1.00 53.31 180 LEU A N 1
ATOM 1439 C CA . LEU A 1 180 ? 6.781 18.553 11.406 1.00 53.31 180 LEU A CA 1
ATOM 1440 C C . LEU A 1 180 ? 5.437 19.268 11.538 1.00 53.31 180 LEU A C 1
ATOM 1442 O O . LEU A 1 180 ? 4.928 19.391 12.649 1.00 53.31 180 LEU A O 1
ATOM 1446 N N . GLN A 1 181 ? 4.823 19.684 10.429 1.00 64.69 181 GLN A N 1
ATOM 1447 C CA . GLN A 1 181 ? 3.518 20.342 10.445 1.00 64.69 181 GLN A CA 1
ATOM 1448 C C . GLN A 1 181 ? 2.435 19.421 11.013 1.00 64.69 181 GLN A C 1
ATOM 1450 O O . GLN A 1 181 ? 1.608 19.844 11.815 1.00 64.69 181 GLN A O 1
ATOM 1455 N N . HIS A 1 182 ? 2.457 18.141 10.646 1.00 66.62 182 HIS A N 1
ATOM 1456 C CA . HIS A 1 182 ? 1.537 17.157 11.205 1.00 66.62 182 HIS A CA 1
ATOM 1457 C C . HIS A 1 182 ? 1.775 16.930 12.712 1.00 66.62 182 HIS A C 1
ATOM 1459 O O . HIS A 1 182 ? 0.813 16.782 13.466 1.00 66.62 182 HIS A O 1
ATOM 1465 N N . ILE A 1 183 ? 3.031 16.921 13.178 1.00 55.91 183 ILE A N 1
ATOM 1466 C CA . ILE A 1 183 ? 3.354 16.848 14.615 1.00 55.91 183 ILE A CA 1
ATOM 1467 C C . ILE A 1 183 ? 2.853 18.096 15.354 1.00 55.91 183 ILE A C 1
ATOM 1469 O O . ILE A 1 183 ? 2.238 17.956 16.410 1.00 55.91 183 ILE A O 1
ATOM 1473 N N . LEU A 1 184 ? 3.069 19.287 14.792 1.00 54.81 184 LEU A N 1
ATOM 1474 C CA . LEU A 1 184 ? 2.605 20.555 15.358 1.00 54.81 184 LEU A CA 1
ATOM 1475 C C . LEU A 1 184 ? 1.080 20.585 15.485 1.00 54.81 184 LEU A C 1
ATOM 1477 O O . LEU A 1 184 ? 0.571 20.878 16.561 1.00 54.81 184 LEU A O 1
ATOM 1481 N N . ASN A 1 185 ? 0.353 20.175 14.443 1.00 67.50 185 ASN A N 1
ATOM 1482 C CA . ASN A 1 185 ? -1.110 20.102 14.484 1.00 67.50 185 ASN A CA 1
ATOM 1483 C C . ASN A 1 185 ? -1.604 19.166 15.605 1.00 67.50 185 ASN A C 1
ATOM 1485 O O . ASN A 1 185 ? -2.527 19.509 16.338 1.00 67.50 185 ASN A O 1
ATOM 1489 N N . LYS A 1 186 ? -0.946 18.015 15.806 1.00 67.00 186 LYS A N 1
ATOM 1490 C CA . LYS A 1 186 ? -1.282 17.099 16.911 1.00 67.00 186 LYS A CA 1
ATOM 1491 C C . LYS A 1 186 ? -0.971 17.667 18.286 1.00 67.00 186 LYS A C 1
ATOM 1493 O O . LYS A 1 186 ? -1.682 17.369 19.241 1.00 67.00 186 LYS A O 1
ATOM 1498 N N . GLN A 1 187 ? 0.099 18.448 18.412 1.00 58.44 187 GLN A N 1
ATOM 1499 C CA . GLN A 1 187 ? 0.393 19.145 19.662 1.00 58.44 187 GLN A CA 1
ATOM 1500 C C . GLN A 1 187 ? -0.695 20.171 19.993 1.00 58.44 187 GLN A C 1
ATOM 1502 O O . GLN A 1 187 ? -1.094 20.247 21.153 1.00 58.44 187 GLN A O 1
ATOM 1507 N N . THR A 1 188 ? -1.204 20.894 18.991 1.00 72.12 188 THR A N 1
ATOM 1508 C CA . THR A 1 188 ? -2.334 21.819 19.150 1.00 72.12 188 THR A CA 1
ATOM 1509 C C . THR A 1 188 ? -3.599 21.093 19.613 1.00 72.12 188 THR A C 1
ATOM 1511 O O . THR A 1 188 ? -4.140 21.453 20.651 1.00 72.12 188 THR A O 1
ATOM 1514 N N . GLU A 1 189 ? -3.999 19.999 18.955 1.00 78.81 189 GLU A N 1
ATOM 1515 C CA . GLU A 1 189 ? -5.178 19.209 19.366 1.00 78.81 189 GLU A CA 1
ATOM 1516 C C . GLU A 1 189 ? -5.083 18.710 20.821 1.00 78.81 189 GLU A C 1
ATOM 1518 O O . GLU A 1 189 ? -6.063 18.716 21.566 1.00 78.81 189 GLU A O 1
ATOM 1523 N N . VAL A 1 190 ? -3.892 18.283 21.259 1.00 75.62 190 VAL A N 1
ATOM 1524 C CA . VAL A 1 190 ? -3.678 17.834 22.645 1.00 75.62 190 VAL A CA 1
ATOM 1525 C C . VAL A 1 190 ? -3.789 18.985 23.647 1.00 75.62 190 VAL A C 1
ATOM 1527 O O . VAL A 1 190 ? -4.238 18.756 24.771 1.00 75.62 190 VAL A O 1
ATOM 1530 N N . LEU A 1 191 ? -3.362 20.196 23.284 1.00 71.38 191 LEU A N 1
ATOM 1531 C CA . LEU A 1 191 ? -3.511 21.374 24.142 1.00 71.38 191 LEU A CA 1
ATOM 1532 C C . LEU A 1 191 ? -4.987 21.740 24.318 1.00 71.38 191 LEU A C 1
ATOM 1534 O O . LEU A 1 191 ? -5.427 21.883 25.458 1.00 71.38 191 LEU A O 1
ATOM 1538 N N . ASP A 1 192 ? -5.753 21.759 23.230 1.00 80.56 192 ASP A N 1
ATOM 1539 C CA . ASP A 1 192 ? -7.186 22.072 23.260 1.00 80.56 192 ASP A CA 1
ATOM 1540 C C . ASP A 1 192 ? -7.963 21.063 24.129 1.00 80.56 192 ASP A C 1
ATOM 1542 O O . ASP A 1 192 ? -8.809 21.428 24.948 1.00 80.56 192 ASP A O 1
ATOM 1546 N N . LEU A 1 193 ? -7.628 19.770 24.026 1.00 80.38 193 LEU A N 1
ATOM 1547 C CA . LEU A 1 193 ? -8.227 18.721 24.860 1.00 80.38 193 LEU A CA 1
ATOM 1548 C C . LEU A 1 193 ? -7.875 18.861 26.347 1.00 80.38 193 LEU A C 1
ATOM 1550 O O . LEU A 1 193 ? -8.699 18.535 27.205 1.00 80.38 193 LEU A O 1
ATOM 1554 N N . LYS A 1 194 ? -6.663 19.324 26.676 1.00 81.56 194 LYS A N 1
ATOM 1555 C CA . LYS A 1 194 ? -6.269 19.579 28.070 1.00 81.56 194 LYS A CA 1
ATOM 1556 C C . LYS A 1 194 ? -7.066 20.729 28.664 1.00 81.56 194 LYS A C 1
ATOM 1558 O O . LYS A 1 194 ? -7.582 20.575 29.765 1.00 81.56 194 LYS A O 1
ATOM 1563 N N . GLU A 1 195 ? -7.196 21.828 27.929 1.00 86.00 195 GLU A N 1
ATOM 1564 C CA . GLU A 1 195 ? -7.988 22.982 28.356 1.00 86.00 195 GLU A CA 1
ATOM 1565 C C . GLU A 1 195 ? -9.455 22.586 28.581 1.00 86.00 195 GLU A C 1
ATOM 1567 O O . GLU A 1 195 ? -10.044 22.894 29.618 1.00 86.00 195 GLU A O 1
ATOM 1572 N N . TYR A 1 196 ? -10.026 21.794 27.670 1.00 86.69 196 TYR A N 1
ATOM 1573 C CA . TYR A 1 196 ? -11.375 21.252 27.828 1.00 86.69 196 TYR A CA 1
ATOM 1574 C C . TYR A 1 196 ? -11.529 20.392 29.097 1.00 86.69 196 TYR A C 1
ATOM 1576 O O . TYR A 1 196 ? -12.499 20.543 29.841 1.00 86.69 196 TYR A O 1
ATOM 1584 N N . LEU A 1 197 ? -10.560 19.517 29.385 1.00 85.25 197 LEU A N 1
ATOM 1585 C CA . LEU A 1 197 ? -10.566 18.682 30.592 1.00 85.25 197 LEU A CA 1
ATOM 1586 C C . LEU A 1 197 ? -10.398 19.488 31.886 1.00 85.25 197 LEU A C 1
ATOM 1588 O O . LEU A 1 197 ? -10.970 19.108 32.907 1.00 85.25 197 LEU A O 1
ATOM 1592 N N . GLU A 1 198 ? -9.612 20.565 31.878 1.00 89.06 198 GLU A N 1
ATOM 1593 C CA . GLU A 1 198 ? -9.479 21.459 33.034 1.00 89.06 198 GLU A CA 1
ATOM 1594 C C . GLU A 1 198 ? -10.787 22.201 33.317 1.00 89.06 198 GLU A C 1
ATOM 1596 O O . GLU A 1 198 ? -11.226 22.244 34.467 1.00 89.06 198 GLU A O 1
ATOM 1601 N N . ASN A 1 199 ? -11.467 22.666 32.269 1.00 89.38 199 ASN A N 1
ATOM 1602 C CA . ASN A 1 199 ? -12.773 23.312 32.386 1.00 89.38 199 ASN A CA 1
ATOM 1603 C C . ASN A 1 199 ? -13.860 22.363 32.916 1.00 89.38 199 ASN A C 1
ATOM 1605 O O . ASN A 1 199 ? -14.723 22.784 33.682 1.00 89.38 199 ASN A O 1
ATOM 1609 N N . LEU A 1 200 ? -13.800 21.071 32.577 1.00 85.94 200 LEU A N 1
ATOM 1610 C CA . LEU A 1 200 ? -14.728 20.064 33.106 1.00 85.94 200 LEU A CA 1
ATOM 1611 C C . LEU A 1 200 ? -14.519 19.741 34.592 1.00 85.94 200 LEU A C 1
ATOM 1613 O O . LEU A 1 200 ? -15.457 19.299 35.242 1.00 85.94 200 LEU A O 1
ATOM 1617 N N . LYS A 1 201 ? -13.315 19.940 35.142 1.00 78.44 201 LYS A N 1
ATOM 1618 C CA . LYS A 1 201 ? -13.031 19.705 36.573 1.00 78.44 201 LYS A CA 1
ATOM 1619 C C . LYS A 1 201 ? -13.513 20.835 37.486 1.00 78.44 201 LYS A C 1
ATOM 1621 O O . LYS A 1 201 ? -13.454 20.688 38.704 1.00 78.44 201 LYS A O 1
ATOM 1626 N N . LEU A 1 202 ? -13.915 21.963 36.906 1.00 66.56 202 LEU A N 1
ATOM 1627 C CA . LEU A 1 202 ? -14.417 23.140 37.618 1.00 66.56 202 LEU A CA 1
ATOM 1628 C C . LEU A 1 202 ? -15.951 23.142 37.768 1.00 66.56 202 LEU A C 1
ATOM 1630 O O . LEU A 1 202 ? -16.488 24.069 38.373 1.00 66.56 202 LEU A O 1
ATOM 1634 N N . ILE A 1 203 ? -16.633 22.123 37.231 1.00 57.78 203 ILE A N 1
ATOM 1635 C CA . ILE A 1 203 ? -18.078 21.868 37.351 1.00 57.78 203 ILE A CA 1
ATOM 1636 C C . ILE A 1 203 ? -18.290 20.723 38.344 1.00 57.78 203 ILE A C 1
ATOM 1638 O O . ILE A 1 203 ? -19.208 20.847 39.184 1.00 57.78 203 ILE A O 1
#

pLDDT: mean 72.72, std 14.83, range [34.53, 96.06]

Nearest PDB structures (foldseek):
  3o6n-assembly1_A  TM=7.421E-01  e=1.518E-01  Anopheles gambiae
  4xgo-assembly1_A  TM=5.918E-01  e=5.043E-01  Anopheles gambiae
  3oja-assembly1_B  TM=2.230E-01  e=8.572E-02  Anopheles gambiae
  2crb-assembly1_A  TM=3.100E-01  e=3.522E+00  Mus musculus

Organism: NCBI:txid1117311

Solvent-accessible surface area (backbone atoms only — not comparable to full-atom values): 11432 Å² total; per-residue (Å²): 106,45,69,47,79,45,48,91,48,58,81,45,41,66,46,81,47,54,76,33,59,60,27,43,43,69,44,62,39,72,20,80,50,31,35,36,42,33,35,29,44,29,49,58,79,77,61,70,50,54,66,41,29,76,46,42,38,35,44,30,51,41,68,37,43,85,84,37,58,57,67,56,27,52,54,50,52,54,48,53,49,51,70,52,46,73,81,83,60,88,65,66,58,53,78,46,81,74,80,83,72,96,66,77,88,66,77,74,57,70,67,62,58,48,54,56,53,50,52,54,50,51,53,49,28,67,74,74,42,78,78,42,69,66,55,57,51,52,54,52,44,51,54,42,51,54,50,45,74,71,47,87,48,70,71,61,38,52,56,41,48,55,53,43,52,52,45,51,52,54,50,55,51,52,52,51,49,52,54,49,50,53,50,51,53,52,54,50,55,53,50,55,53,48,54,52,53,55,59,58,72,76,111

=== Feature glossary ===
Key to the feature types in this record:

Secondary structure (8-state, DSSP). Secondary structure is the local, repeating backbone conformation. DSSP classifies it into eight states by reading the hydrogen-bond network: three helix types (H, G, I), two β types (E, B), two non-regular types (T, S), and unstructured coil (-).

Backbone torsions (φ/ψ). Backbone dihedral angles. Every residue except chain termini has a φ (preceding-C → N → Cα → C) and a ψ (N → Cα → C → next-N). They are reported in degrees following the IUPAC sign convention. Secondary structure is essentially a statement about which (φ, ψ) basin each residue occupies.

Predicted aligned error. Predicted Aligned Error (PAE) is an AlphaFold confidence matrix: entry (i, j) is the expected error in the position of residue j, in ångströms, when the prediction is superimposed on the true structure at residue i. Low PAE within a block of residues means that block is internally rigid and well-predicted; high PAE between two blocks means their relative placement is uncertain even if each block individually is confident.

B-factor. B-factor (Debye–Waller factor) reflects atomic displacement in the crystal lattice. It is an experimental observable (units Å²), not a prediction; low values mean the atom is pinned down, high values mean it moves or is heterogeneous across the crystal.

Secondary structure (3-state, P-SEA). Three-state secondary structure (P-SEA) collapses the eight DSSP classes into helix (a), strand (b), and coil (c). P-SEA assigns these from Cα geometry alone — distances and angles — without requiring backbone oxygens, so it works on any Cα trace.

Sequence. Primary structure: the covalent order of the twenty standard amino acids along the backbone. Two proteins with the same sequence will (almost always) fold to the same structure; two with 30% identity often share a fold but not the details.

pLDDT. pLDDT is the predicted lDDT-Cα score: AlphaFold's confidence that the local environment of each residue (all inter-atomic distances within 15 Å) is correctly placed. It is a per-residue number between 0 and 100, with higher meaning more reliable.

InterPro / GO / CATH / organism. Functional annotations link the protein to curated databases. InterPro entries identify conserved domains and families by matching the sequence against member-database signatures (Pfam, PROSITE, CDD, …). Gene Ontology (GO) terms describe molecular function, biological process, and cellular component in a controlled vocabulary. CATH places the structure in a hierarchical fold classification (Class/Architecture/Topology/Homologous-superfamily). The organism is the source species.

Contact-map, Ramachandran, and PAE plots. Three diagnostic plots accompany the record. The Cα contact map visualizes the tertiary structure as a 2D adjacency matrix (8 Å cutoff, sequence-local contacts suppressed). The Ramachandran plot shows the distribution of backbone (φ, ψ) torsions, with points in the α and β basins reflecting secondary structure content. The PAE plot shows AlphaFold's inter-residue confidence as a color matrix.

mmCIF coordinates. The mmCIF table is the protein's shape written out atom by atom. For each backbone N, Cα, C, and carbonyl O, it records an (x, y, z) coordinate triple in Å plus the residue type, chain letter, and residue number.

Radius of gyration, Cα contacts, bounding box. Three whole-structure scalars: the radius of gyration (RMS distance of Cα from centroid, in Å), the count of Cα–Cα contacts (pairs closer than 8 Å and separated by more than four residues in sequence — i.e. tertiary, not local, contacts), and the bounding-box dimensions. Together they distinguish compact globular folds from extended fibres or disordered chains.

Foldseek 3Di. The Foldseek 3Di string encodes local tertiary geometry as a 20-letter alphabet — one character per residue — derived 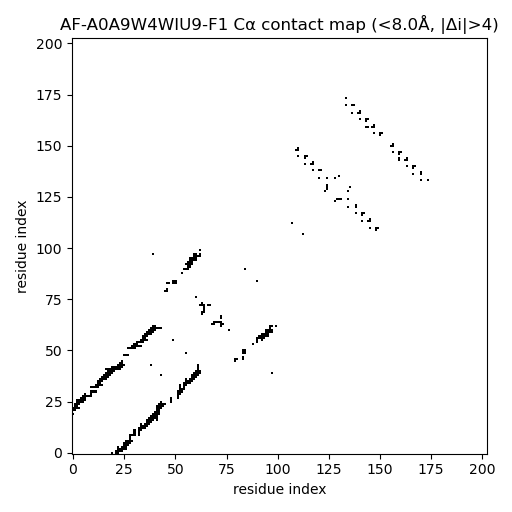from the relative positions of nearby Cα atoms. Unlike the amino-acid sequence, 3Di is a direct function of the 3D structure, so two proteins with the same fold have similar 3Di strings even at low sequence identity.

Rendered structure images. Six rendered views show the 3D structure from the faces of a cube — i.e. along ±x, ±y, ±z. Rendering representation is drawn randomly per protein from cartoon (secondary-structure ribbons), sticks (backbone bonds), or molecular surface; coloring is either N→C rainbow (blue at the N-terminus through red at the C-terminus) or one color per chain.

Nearest PDB structures. The Foldseek neighbor list gives the closest experimentally determined structures in the PDB, ranked by structural alignment. TM-score near 1 means near-identical fold; near 0.3 means only rough topology match. This is how one finds what a novel AlphaFold prediction most resembles in the solved-structure universe.

Solvent-accessible surface area. SASA measures how much of the protein is reachable by solvent. It is computed by rolling a water-sized probe over the atomic surface and summing the exposed area (Å²). Per-residue SASA distinguishes core (buried, low SASA) from surface (exposed, high SASA) residues; total SASA is a whole-molecule size measure.